Protein AF-A0A961TMX9-F1 (afdb_monomer)

Mean predicted aligned error: 6.97 Å

pLDDT: mean 89.41, std 10.99, range [49.88, 98.19]

Solvent-accessible surface area (backbone atoms only — not comparable to full-atom values): 9629 Å² total; per-residue (Å²): 132,62,56,73,52,56,20,34,44,55,34,50,53,52,32,54,50,22,52,53,50,19,54,53,25,50,76,71,69,34,58,70,60,17,49,52,29,48,53,51,27,54,53,30,53,33,28,29,57,12,23,54,51,42,20,55,50,47,34,54,40,50,78,70,67,49,59,44,54,64,54,38,66,76,34,58,64,34,40,45,40,38,37,5,45,49,35,25,21,59,73,74,31,72,66,41,29,48,42,30,51,46,48,38,48,76,73,68,53,50,95,84,47,61,69,38,76,50,57,95,44,98,73,19,44,90,78,35,70,68,44,55,47,35,40,56,65,19,65,83,62,50,62,65,54,51,53,52,49,52,54,51,50,54,54,51,52,54,53,48,52,53,54,49,56,60,66,69,54,71,74,66,77,64,63,58,61,61,66,76,74,113

Structure (mmCIF, N/CA/C/O backbone):
data_AF-A0A961TMX9-F1
#
_entry.id   AF-A0A961TMX9-F1
#
loop_
_atom_site.group_PDB
_atom_site.id
_atom_site.type_symbol
_atom_site.label_atom_id
_atom_site.label_alt_id
_atom_site.label_comp_id
_atom_site.label_asym_id
_atom_site.label_entity_id
_atom_site.label_seq_id
_atom_site.pdbx_PDB_ins_code
_atom_site.Cartn_x
_atom_site.Cartn_y
_atom_site.Cartn_z
_atom_site.occupancy
_atom_site.B_iso_or_equiv
_atom_site.auth_seq_id
_atom_site.auth_comp_id
_atom_site.auth_asym_id
_atom_site.auth_atom_id
_atom_site.pdbx_PDB_model_num
ATOM 1 N N . MET A 1 1 ? -16.960 -5.912 -12.869 1.00 55.34 1 MET A N 1
ATOM 2 C CA . MET A 1 1 ? -15.553 -6.298 -12.590 1.00 55.34 1 MET A CA 1
ATOM 3 C C . MET A 1 1 ? -15.444 -6.767 -11.149 1.00 55.34 1 MET A C 1
ATOM 5 O O . MET A 1 1 ? -15.961 -6.084 -10.275 1.00 55.34 1 MET A O 1
ATOM 9 N N . GLY A 1 2 ? -14.822 -7.922 -10.894 1.00 79.06 2 GLY A N 1
ATOM 10 C CA . GLY A 1 2 ? -14.705 -8.469 -9.537 1.00 79.06 2 GLY A CA 1
ATOM 11 C C . GLY A 1 2 ? -13.861 -7.577 -8.622 1.00 79.06 2 GLY A C 1
ATOM 12 O O . GLY A 1 2 ? -12.843 -7.039 -9.047 1.00 79.06 2 GLY A O 1
ATOM 13 N N . VAL A 1 3 ? -14.257 -7.425 -7.358 1.00 79.31 3 VAL A N 1
ATOM 14 C CA . VAL A 1 3 ? -13.591 -6.535 -6.385 1.00 79.31 3 VAL A CA 1
ATOM 15 C C . VAL A 1 3 ? -12.114 -6.901 -6.163 1.00 79.31 3 VAL A C 1
ATOM 17 O O . VAL A 1 3 ? -11.272 -6.025 -5.988 1.00 79.31 3 VAL A O 1
ATOM 20 N N . HIS A 1 4 ? -11.765 -8.181 -6.313 1.00 80.19 4 HIS A N 1
ATOM 21 C CA . HIS A 1 4 ? -10.378 -8.657 -6.324 1.00 80.19 4 HIS A CA 1
ATOM 22 C C . HIS A 1 4 ? -9.511 -7.991 -7.399 1.00 80.19 4 HIS A C 1
ATOM 24 O O . HIS A 1 4 ? -8.329 -7.746 -7.169 1.00 80.19 4 HIS A O 1
ATOM 30 N N . PHE A 1 5 ? -10.090 -7.666 -8.557 1.00 86.50 5 PHE A N 1
ATOM 31 C CA . PHE A 1 5 ? -9.377 -6.991 -9.636 1.00 86.50 5 PHE A CA 1
ATOM 32 C C . PHE A 1 5 ? -8.986 -5.566 -9.233 1.00 86.50 5 PHE A C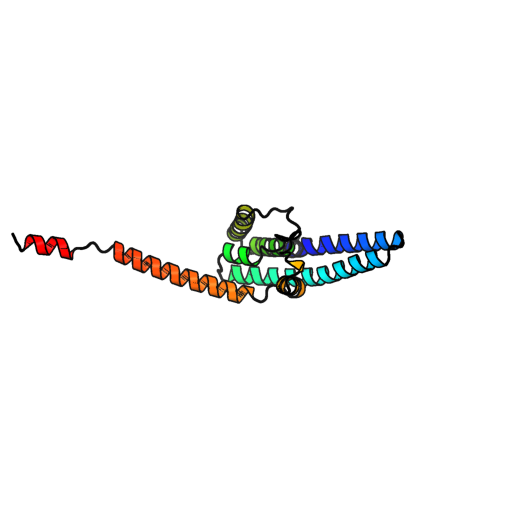 1
ATOM 34 O O . PHE A 1 5 ? -7.865 -5.145 -9.495 1.00 86.50 5 PHE A O 1
ATOM 41 N N . ARG A 1 6 ? -9.852 -4.851 -8.499 1.00 87.69 6 ARG A N 1
ATOM 42 C CA . ARG A 1 6 ? -9.562 -3.492 -8.001 1.00 87.69 6 ARG A CA 1
ATOM 43 C C . ARG A 1 6 ? -8.354 -3.464 -7.057 1.00 87.69 6 ARG A C 1
ATOM 45 O O . ARG A 1 6 ? -7.630 -2.476 -7.047 1.00 87.69 6 ARG A O 1
ATOM 52 N N . ALA A 1 7 ? -8.106 -4.547 -6.317 1.00 86.94 7 ALA A N 1
ATOM 53 C CA . ALA A 1 7 ? -6.967 -4.647 -5.403 1.00 86.94 7 ALA A CA 1
ATOM 54 C C . ALA A 1 7 ? -5.610 -4.751 -6.124 1.00 86.94 7 ALA A C 1
ATOM 56 O O . ALA A 1 7 ? -4.601 -4.277 -5.605 1.00 86.94 7 ALA A O 1
ATOM 57 N N . ILE A 1 8 ? -5.582 -5.373 -7.307 1.00 91.88 8 ILE A N 1
ATOM 58 C CA . ILE A 1 8 ? -4.359 -5.588 -8.098 1.00 91.88 8 ILE A CA 1
ATOM 59 C C . ILE A 1 8 ? -4.241 -4.646 -9.299 1.00 91.88 8 ILE A C 1
ATOM 61 O O . ILE A 1 8 ? -3.193 -4.610 -9.937 1.00 91.88 8 ILE A O 1
ATOM 65 N N . LEU A 1 9 ? -5.288 -3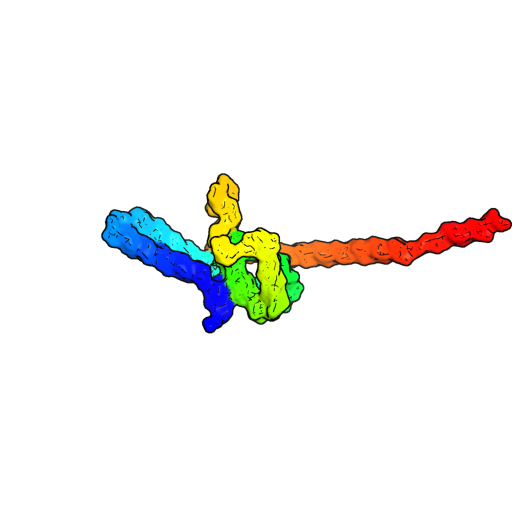.876 -9.603 1.00 92.38 9 LEU A N 1
ATOM 66 C CA . LEU A 1 9 ? -5.314 -2.962 -10.740 1.00 92.38 9 LEU A CA 1
ATOM 67 C C . LEU A 1 9 ? -4.144 -1.963 -10.723 1.00 92.38 9 LEU A C 1
ATOM 69 O O . LEU A 1 9 ? -3.526 -1.795 -11.774 1.00 92.38 9 LEU A O 1
ATOM 73 N N . PRO A 1 10 ? -3.763 -1.355 -9.580 1.00 92.38 10 PRO A N 1
ATOM 74 C CA . PRO A 1 10 ? -2.621 -0.448 -9.550 1.00 92.38 10 PRO A CA 1
ATOM 75 C C . PRO A 1 10 ? -1.300 -1.093 -9.992 1.00 92.38 10 PRO A C 1
ATOM 77 O O . PRO A 1 10 ? -0.756 -0.643 -11.002 1.00 92.38 10 PRO A O 1
ATOM 80 N N . PRO A 1 11 ? -0.790 -2.169 -9.351 1.00 93.62 11 PRO A N 1
ATOM 81 C CA . PRO A 1 11 ? 0.451 -2.781 -9.812 1.00 93.62 11 PRO A CA 1
ATOM 82 C C . PRO A 1 11 ? 0.319 -3.381 -11.219 1.00 93.62 11 PRO A C 1
ATOM 84 O O . PRO A 1 11 ? 1.264 -3.283 -11.992 1.00 93.62 11 PRO A O 1
ATOM 87 N N . ALA A 1 12 ? -0.847 -3.915 -11.607 1.00 94.62 12 ALA A N 1
ATOM 88 C CA . ALA A 1 12 ? -1.070 -4.420 -12.965 1.00 94.62 12 ALA A CA 1
ATOM 89 C C . ALA A 1 12 ? -0.948 -3.319 -14.034 1.00 94.62 12 ALA A C 1
ATOM 91 O O . ALA A 1 12 ? -0.311 -3.530 -15.065 1.00 94.62 12 ALA A O 1
ATOM 92 N N . SER A 1 13 ? -1.505 -2.131 -13.777 1.00 94.75 13 SER A N 1
ATOM 93 C CA . SER A 1 13 ? -1.385 -0.984 -14.687 1.00 94.75 13 SER A CA 1
ATOM 94 C C . SER A 1 13 ? 0.067 -0.520 -14.841 1.00 94.75 13 SER A C 1
ATOM 96 O O . SER A 1 13 ? 0.516 -0.258 -15.955 1.00 94.75 13 SER A O 1
ATOM 98 N N . LEU A 1 14 ? 0.834 -0.515 -13.745 1.00 94.75 14 LEU A N 1
ATOM 99 C CA . LEU A 1 14 ? 2.257 -0.179 -13.765 1.00 94.75 14 LEU A CA 1
ATOM 100 C C . LEU A 1 14 ? 3.102 -1.243 -14.485 1.00 94.75 14 LEU A C 1
ATOM 102 O O . LEU A 1 14 ? 4.054 -0.880 -15.169 1.00 94.75 14 LEU A O 1
ATOM 106 N N . ILE A 1 15 ? 2.751 -2.533 -14.388 1.00 96.69 15 ILE A N 1
ATOM 107 C CA . ILE A 1 15 ? 3.392 -3.602 -15.178 1.00 96.69 15 ILE A CA 1
ATOM 108 C C . ILE A 1 15 ? 3.138 -3.379 -16.669 1.00 96.69 15 ILE A C 1
ATOM 110 O O . ILE A 1 15 ? 4.078 -3.438 -17.456 1.00 96.69 15 ILE A O 1
ATOM 114 N N . GLY A 1 16 ? 1.891 -3.088 -17.057 1.00 97.19 16 GLY A N 1
ATOM 115 C CA . GLY A 1 16 ? 1.551 -2.783 -18.449 1.00 97.19 16 GLY A CA 1
ATOM 116 C C . GLY A 1 16 ? 2.368 -1.609 -18.991 1.00 97.19 16 GLY A C 1
ATOM 117 O O . GLY A 1 16 ? 2.951 -1.708 -20.067 1.00 97.19 16 GLY A O 1
ATOM 118 N N . LEU A 1 17 ? 2.492 -0.535 -18.204 1.00 96.81 17 LEU A N 1
ATOM 119 C CA . LEU A 1 17 ? 3.341 0.604 -18.551 1.00 96.81 17 LEU A CA 1
ATOM 120 C C . LEU A 1 17 ? 4.822 0.212 -18.662 1.00 96.81 17 LEU A C 1
ATOM 122 O O . LEU A 1 17 ? 5.478 0.608 -19.619 1.00 96.81 17 LEU A O 1
ATOM 126 N N . ALA A 1 18 ? 5.345 -0.584 -17.726 1.00 97.31 18 ALA A N 1
ATOM 127 C CA . ALA A 1 18 ? 6.730 -1.046 -17.764 1.00 97.31 18 ALA A CA 1
ATOM 128 C C . ALA A 1 18 ? 7.025 -1.863 -19.031 1.00 97.31 18 ALA A C 1
ATOM 130 O O . ALA A 1 18 ? 8.042 -1.628 -19.672 1.00 97.31 18 ALA A O 1
ATOM 131 N N . VAL A 1 19 ? 6.118 -2.757 -19.441 1.00 98.06 19 VAL A N 1
ATOM 132 C CA . VAL A 1 19 ? 6.252 -3.531 -20.688 1.00 98.06 19 VAL A CA 1
ATOM 133 C C . VAL A 1 19 ? 6.284 -2.609 -21.906 1.00 98.06 19 VAL A C 1
ATOM 135 O O . VAL A 1 19 ? 7.180 -2.742 -22.737 1.00 98.06 19 VAL A O 1
ATOM 138 N N . LEU A 1 20 ? 5.362 -1.643 -21.991 1.00 98.19 20 LEU A N 1
ATOM 139 C CA . LEU A 1 20 ? 5.335 -0.670 -23.089 1.00 98.19 20 LEU A CA 1
ATOM 140 C C . LEU A 1 20 ? 6.641 0.133 -23.169 1.00 98.19 20 LEU A C 1
ATOM 142 O O . LEU A 1 20 ? 7.201 0.298 -24.253 1.00 98.19 20 LEU A O 1
ATOM 146 N N . LEU A 1 21 ? 7.150 0.596 -22.025 1.00 98.06 21 LEU A N 1
ATOM 147 C CA . LEU A 1 21 ? 8.395 1.360 -21.950 1.00 98.06 21 LEU A CA 1
ATOM 148 C C . LEU A 1 21 ? 9.627 0.505 -22.272 1.00 98.06 21 LEU A C 1
ATOM 150 O O . LEU A 1 21 ? 10.537 0.993 -22.946 1.00 98.06 21 LEU A O 1
ATOM 154 N N . THR A 1 22 ? 9.653 -0.765 -21.860 1.00 97.75 22 THR A N 1
ATOM 155 C CA . THR A 1 22 ? 10.689 -1.725 -22.269 1.00 97.75 22 THR A CA 1
ATOM 156 C C . THR A 1 22 ? 10.695 -1.890 -23.787 1.00 97.75 22 THR A C 1
ATOM 158 O O . THR A 1 22 ? 11.746 -1.731 -24.404 1.00 97.75 22 THR A O 1
ATOM 161 N N . SER A 1 23 ? 9.540 -2.158 -24.406 1.00 97.62 23 SER A N 1
ATOM 162 C CA . SER A 1 23 ? 9.435 -2.329 -25.862 1.00 97.62 23 SER A CA 1
ATOM 163 C C . SER A 1 23 ? 9.878 -1.078 -26.621 1.00 97.62 23 SER A C 1
ATOM 165 O O . SER A 1 23 ? 10.650 -1.184 -27.572 1.00 97.62 23 SER A O 1
ATOM 167 N N . LEU A 1 24 ? 9.448 0.104 -26.172 1.00 98.19 24 LEU A N 1
ATOM 168 C CA . LEU A 1 24 ? 9.846 1.377 -26.774 1.00 98.19 24 LEU A CA 1
ATOM 169 C C . LEU A 1 24 ? 11.357 1.628 -26.646 1.00 98.19 24 LEU A C 1
ATOM 171 O O . LEU A 1 24 ? 11.993 2.054 -27.605 1.00 98.19 24 LEU A O 1
ATOM 175 N N . SER A 1 25 ? 11.943 1.328 -25.485 1.00 97.62 25 SER A N 1
ATOM 176 C CA . SER A 1 25 ? 13.385 1.495 -25.254 1.00 97.62 25 SER A CA 1
ATOM 177 C C . SER A 1 25 ? 14.213 0.559 -26.134 1.00 97.62 25 SER A C 1
ATOM 179 O O . SER A 1 25 ? 15.213 0.990 -26.700 1.00 97.62 25 SER A O 1
ATOM 181 N N . LEU A 1 26 ? 13.781 -0.696 -26.308 1.00 97.56 26 LEU A N 1
ATOM 182 C CA . LEU A 1 26 ? 14.438 -1.642 -27.217 1.00 97.56 26 LEU A CA 1
ATOM 183 C C . LEU A 1 26 ? 14.352 -1.184 -28.675 1.00 97.56 26 LEU A C 1
ATOM 185 O O . LEU A 1 26 ? 15.341 -1.269 -29.395 1.00 97.56 26 LEU A O 1
ATOM 189 N N . TRP A 1 27 ? 13.200 -0.656 -29.099 1.00 97.81 27 TRP A N 1
ATOM 190 C CA . TRP A 1 27 ? 13.030 -0.111 -30.449 1.00 97.81 27 TRP A CA 1
ATOM 191 C C . TRP A 1 27 ? 13.973 1.071 -30.730 1.00 97.81 27 TRP A C 1
ATOM 193 O O . TRP A 1 27 ? 14.475 1.201 -31.842 1.00 97.81 27 TRP A O 1
ATOM 203 N N . MET A 1 28 ? 14.267 1.890 -29.715 1.00 97.69 28 MET A N 1
ATOM 204 C CA . MET A 1 28 ? 15.220 3.004 -29.811 1.00 97.69 28 MET A CA 1
ATOM 205 C C . MET A 1 28 ? 16.692 2.599 -29.606 1.00 97.69 28 MET A C 1
ATOM 207 O O . MET A 1 28 ? 17.562 3.467 -29.642 1.00 97.69 28 MET A O 1
ATOM 211 N N . GLY A 1 29 ? 16.992 1.314 -29.375 1.00 97.44 29 GLY A N 1
ATOM 212 C CA . GLY A 1 29 ? 18.356 0.841 -29.106 1.00 97.44 29 GLY A CA 1
ATOM 213 C C . GLY A 1 29 ? 18.898 1.256 -27.732 1.00 97.44 29 GLY A C 1
ATOM 214 O O . GLY A 1 29 ? 20.091 1.479 -27.581 1.00 97.44 29 GLY A O 1
ATOM 215 N N . TRP A 1 30 ? 18.030 1.432 -26.730 1.00 98.19 30 TRP A N 1
ATOM 216 C CA . TRP A 1 30 ? 18.413 1.781 -25.357 1.00 98.19 30 TRP A CA 1
ATOM 217 C C . TRP A 1 30 ? 18.320 0.557 -24.441 1.00 98.19 30 TRP A C 1
ATOM 219 O O . TRP A 1 30 ? 17.423 0.456 -23.595 1.00 98.19 30 TRP A O 1
ATOM 229 N N . GLU A 1 31 ? 19.240 -0.395 -24.582 1.00 97.19 31 GLU A N 1
ATOM 230 C CA . GLU A 1 31 ? 19.150 -1.696 -23.904 1.00 97.19 31 GLU A CA 1
ATOM 231 C C . GLU A 1 31 ? 19.263 -1.568 -22.382 1.00 97.19 31 GLU A C 1
ATOM 233 O O . GLU A 1 31 ? 18.542 -2.241 -21.644 1.00 97.19 31 GLU A O 1
ATOM 238 N N . ILE A 1 32 ? 20.115 -0.661 -21.894 1.00 97.38 32 ILE A N 1
ATOM 239 C CA . ILE A 1 32 ? 20.268 -0.409 -20.452 1.00 97.38 32 ILE A CA 1
ATOM 240 C C . ILE A 1 32 ? 18.945 0.091 -19.857 1.00 97.38 32 ILE A C 1
ATOM 242 O O . ILE A 1 32 ? 18.499 -0.398 -18.817 1.00 97.38 32 ILE A O 1
ATOM 246 N N . ILE A 1 33 ? 18.284 1.033 -20.534 1.00 97.19 33 ILE A N 1
ATOM 247 C CA . ILE A 1 33 ? 17.004 1.600 -20.090 1.00 97.19 33 ILE A CA 1
ATOM 248 C C . ILE A 1 33 ? 15.907 0.527 -20.139 1.00 97.19 33 ILE A C 1
ATOM 250 O O . ILE A 1 33 ? 15.142 0.381 -19.182 1.00 97.19 33 ILE A O 1
ATOM 254 N N . ALA A 1 34 ? 15.877 -0.289 -21.196 1.00 97.25 34 ALA A N 1
ATOM 255 C CA . ALA A 1 34 ? 14.976 -1.435 -21.295 1.00 97.25 34 ALA A CA 1
ATOM 256 C C . ALA A 1 34 ? 15.178 -2.440 -20.144 1.00 97.25 34 ALA A C 1
ATOM 258 O O . ALA A 1 34 ? 14.204 -2.949 -19.577 1.00 97.25 34 ALA A O 1
ATOM 259 N N . GLY A 1 35 ? 16.430 -2.694 -19.754 1.00 97.50 35 GLY A N 1
ATOM 260 C CA . GLY A 1 35 ? 16.775 -3.537 -18.611 1.00 97.50 35 GLY A CA 1
ATOM 261 C C . GLY A 1 35 ? 16.212 -3.002 -17.291 1.00 97.50 35 GLY A C 1
ATOM 262 O O . GLY A 1 35 ? 15.636 -3.766 -16.513 1.00 97.50 35 GLY A O 1
ATOM 263 N N . LEU A 1 36 ? 16.291 -1.686 -17.061 1.00 97.25 36 LEU A N 1
ATOM 264 C CA . LEU A 1 36 ? 15.731 -1.043 -15.866 1.00 97.25 36 LEU A CA 1
ATOM 265 C C . LEU A 1 36 ? 14.201 -1.151 -15.806 1.00 97.25 36 LEU A C 1
ATOM 267 O O . LEU A 1 36 ? 13.660 -1.501 -14.754 1.00 97.25 36 LEU A O 1
ATOM 271 N N . PHE A 1 37 ? 13.498 -0.905 -16.916 1.00 97.44 37 PHE A N 1
ATOM 272 C CA . PHE A 1 37 ? 12.039 -1.070 -16.963 1.00 97.44 37 PHE A CA 1
ATOM 273 C C . PHE A 1 37 ? 11.617 -2.524 -16.757 1.00 97.44 37 PHE A C 1
ATOM 275 O O . PHE A 1 37 ? 10.671 -2.789 -16.014 1.00 97.44 37 PHE A O 1
ATOM 282 N N . THR A 1 38 ? 12.364 -3.471 -17.323 1.00 97.62 38 THR A N 1
ATOM 283 C CA . THR A 1 38 ? 12.133 -4.908 -17.122 1.00 97.62 38 THR A CA 1
ATOM 284 C C . THR A 1 38 ? 12.289 -5.295 -15.652 1.00 97.62 38 THR A C 1
ATOM 286 O O . THR A 1 38 ? 11.401 -5.934 -15.084 1.00 97.62 38 THR A O 1
ATOM 289 N N . LEU A 1 39 ? 13.365 -4.852 -14.995 1.00 97.06 39 LEU A N 1
ATOM 290 C CA . LEU A 1 39 ? 13.575 -5.083 -13.565 1.00 97.06 39 LEU A CA 1
ATOM 291 C C . LEU A 1 39 ? 12.460 -4.453 -12.713 1.00 97.06 39 LEU A C 1
ATOM 293 O O . LEU A 1 39 ? 11.939 -5.097 -11.799 1.00 97.06 39 LEU A O 1
ATOM 297 N N . GLY A 1 40 ? 12.052 -3.223 -13.036 1.00 95.69 40 GLY A N 1
ATOM 298 C CA . GLY A 1 40 ? 10.917 -2.555 -12.397 1.00 95.69 40 GLY A CA 1
ATOM 299 C C . GLY A 1 40 ? 9.612 -3.345 -12.544 1.00 95.69 40 GLY A C 1
ATOM 300 O O . GLY A 1 40 ? 8.896 -3.545 -11.562 1.00 95.69 40 GLY A O 1
ATOM 301 N N . GLY A 1 41 ? 9.338 -3.871 -13.740 1.00 96.75 41 GLY A N 1
ATOM 302 C CA . GLY A 1 41 ? 8.199 -4.749 -14.010 1.00 96.75 41 GLY A CA 1
ATOM 303 C C . GLY A 1 41 ? 8.205 -6.008 -13.140 1.00 96.75 41 GLY A C 1
ATOM 304 O O . GLY A 1 41 ? 7.183 -6.346 -12.543 1.00 96.75 41 GLY A O 1
ATOM 305 N N . LEU A 1 42 ? 9.360 -6.663 -12.982 1.00 96.81 42 LEU A N 1
ATOM 306 C CA . LEU A 1 42 ? 9.496 -7.834 -12.105 1.00 96.81 42 LEU A CA 1
ATOM 307 C C . LEU A 1 42 ? 9.205 -7.494 -10.638 1.00 96.81 42 LEU A C 1
ATOM 309 O O . LEU A 1 42 ? 8.473 -8.227 -9.971 1.00 96.81 42 LEU A O 1
ATOM 313 N N . ILE A 1 43 ? 9.711 -6.362 -10.137 1.00 95.88 43 ILE A N 1
ATOM 314 C CA . ILE A 1 43 ? 9.401 -5.877 -8.781 1.00 95.88 43 ILE A CA 1
ATOM 315 C C . ILE A 1 43 ? 7.888 -5.681 -8.612 1.00 95.88 43 ILE A C 1
ATOM 317 O O . ILE A 1 43 ? 7.325 -6.075 -7.588 1.00 95.88 43 ILE A O 1
ATOM 321 N N . LEU A 1 44 ? 7.210 -5.127 -9.620 1.00 95.38 44 LEU A N 1
ATOM 322 C CA . LEU A 1 44 ? 5.763 -4.914 -9.590 1.00 95.38 44 LEU A CA 1
ATOM 323 C C . LEU A 1 44 ? 4.959 -6.222 -9.627 1.00 95.38 44 LEU A C 1
ATOM 325 O O . LEU A 1 44 ? 3.878 -6.274 -9.043 1.00 95.38 44 LEU A O 1
ATOM 329 N N . VAL A 1 45 ? 5.473 -7.299 -10.230 1.00 96.19 45 VAL A N 1
ATOM 330 C CA . VAL A 1 45 ? 4.851 -8.637 -10.141 1.00 96.19 45 VAL A CA 1
ATOM 331 C C . VAL A 1 45 ? 4.858 -9.141 -8.695 1.00 96.19 45 VAL A C 1
ATOM 333 O O . VAL A 1 45 ? 3.839 -9.645 -8.203 1.00 96.19 45 VAL A O 1
ATOM 336 N N . PHE A 1 46 ? 5.972 -8.965 -7.979 1.00 95.25 46 PHE A N 1
ATOM 337 C CA . PHE A 1 46 ? 6.034 -9.280 -6.550 1.00 95.25 46 PHE A CA 1
ATOM 338 C C . PHE A 1 46 ? 5.114 -8.367 -5.728 1.00 95.25 46 PHE A C 1
ATOM 340 O O . PHE A 1 46 ? 4.385 -8.876 -4.869 1.00 95.25 46 PHE A O 1
ATOM 347 N N . ASP A 1 47 ? 5.061 -7.065 -6.035 1.00 94.62 47 ASP A N 1
ATOM 348 C CA . ASP A 1 47 ? 4.123 -6.134 -5.390 1.00 94.62 47 ASP A CA 1
ATOM 349 C C . ASP A 1 47 ? 2.665 -6.546 -5.622 1.00 94.62 47 ASP A C 1
ATOM 351 O O . ASP A 1 47 ? 1.884 -6.604 -4.678 1.00 94.62 47 ASP A O 1
ATOM 355 N N . MET A 1 48 ? 2.295 -6.960 -6.835 1.00 95.19 48 MET A N 1
ATOM 356 C CA . MET A 1 48 ? 0.953 -7.458 -7.143 1.00 95.19 48 MET A CA 1
ATOM 357 C C . MET A 1 48 ? 0.577 -8.674 -6.285 1.00 95.19 48 MET A C 1
ATOM 359 O O . MET A 1 48 ? -0.515 -8.727 -5.707 1.00 95.19 48 MET A O 1
ATOM 363 N N . ARG A 1 49 ? 1.489 -9.645 -6.153 1.00 95.44 49 ARG A N 1
ATOM 364 C CA . ARG A 1 49 ? 1.292 -10.819 -5.285 1.00 95.44 49 ARG A CA 1
ATOM 365 C C . ARG A 1 49 ? 1.151 -10.407 -3.817 1.00 95.44 49 ARG A C 1
ATOM 367 O O . ARG A 1 49 ? 0.288 -10.936 -3.112 1.00 95.44 49 ARG A O 1
ATOM 374 N N . SER A 1 50 ? 1.975 -9.467 -3.369 1.00 94.06 50 SER A N 1
ATOM 375 C CA . SER A 1 50 ? 1.931 -8.885 -2.027 1.00 94.06 50 SER A CA 1
ATOM 376 C C . SER A 1 50 ? 0.590 -8.191 -1.750 1.00 94.06 50 SER A C 1
ATOM 378 O O . SER A 1 50 ? -0.060 -8.487 -0.747 1.00 94.06 50 SER A O 1
ATOM 380 N N . ARG A 1 51 ? 0.089 -7.372 -2.681 1.00 94.88 51 ARG A N 1
ATOM 381 C CA . ARG A 1 51 ? -1.207 -6.682 -2.569 1.00 94.88 51 ARG A CA 1
ATOM 382 C C . ARG A 1 51 ? -2.397 -7.621 -2.526 1.00 94.88 51 ARG A C 1
ATOM 384 O O . ARG A 1 51 ? -3.334 -7.378 -1.770 1.00 94.88 51 ARG A O 1
ATOM 391 N N . ARG A 1 52 ? -2.346 -8.732 -3.262 1.00 94.88 52 ARG A N 1
ATOM 392 C CA . ARG A 1 52 ? -3.364 -9.784 -3.147 1.00 94.88 52 ARG A CA 1
ATOM 393 C C . ARG A 1 52 ? -3.399 -10.378 -1.737 1.00 94.88 52 ARG A C 1
ATOM 395 O O . ARG A 1 52 ? -4.477 -10.590 -1.192 1.00 94.88 52 ARG A O 1
ATOM 402 N N . ARG A 1 53 ? -2.236 -10.623 -1.127 1.00 94.31 53 ARG A N 1
ATOM 403 C CA . ARG A 1 53 ? -2.150 -11.088 0.266 1.00 94.31 53 ARG A CA 1
ATOM 404 C C . ARG A 1 53 ? -2.661 -10.028 1.242 1.00 94.31 53 ARG A C 1
ATOM 406 O O . ARG A 1 53 ? -3.445 -10.358 2.125 1.00 94.31 53 ARG A O 1
ATOM 413 N N . ASP A 1 54 ? -2.254 -8.775 1.060 1.00 95.00 54 ASP A N 1
ATOM 414 C CA . ASP A 1 54 ? -2.704 -7.656 1.890 1.00 95.00 54 ASP A CA 1
ATOM 415 C C . ASP A 1 54 ? -4.231 -7.501 1.842 1.00 95.00 54 ASP A C 1
ATOM 417 O O . ASP A 1 54 ? -4.848 -7.348 2.889 1.00 95.00 54 ASP A O 1
ATOM 421 N N . PHE A 1 55 ? -4.853 -7.643 0.669 1.00 96.06 55 PHE A N 1
ATOM 422 C CA . PHE A 1 55 ? -6.310 -7.655 0.514 1.00 96.06 55 PHE A CA 1
ATOM 423 C C . PHE A 1 55 ? -6.985 -8.731 1.385 1.00 96.06 55 PHE A C 1
ATOM 425 O O . PHE A 1 55 ? -7.930 -8.435 2.114 1.00 96.06 55 PHE A O 1
ATOM 432 N N . HIS A 1 56 ? -6.489 -9.974 1.350 1.00 95.19 56 HIS A N 1
ATOM 433 C CA . HIS A 1 56 ? -7.052 -11.059 2.163 1.00 95.19 56 HIS A CA 1
ATOM 434 C C . HIS A 1 56 ? -6.841 -10.821 3.662 1.00 95.19 56 HIS A C 1
ATOM 436 O O . HIS A 1 56 ? -7.747 -11.073 4.453 1.00 95.19 56 HIS A O 1
ATOM 442 N N . ASN A 1 57 ? -5.678 -10.290 4.044 1.00 95.25 57 ASN A N 1
ATOM 443 C CA . ASN A 1 57 ? -5.381 -9.944 5.431 1.00 95.25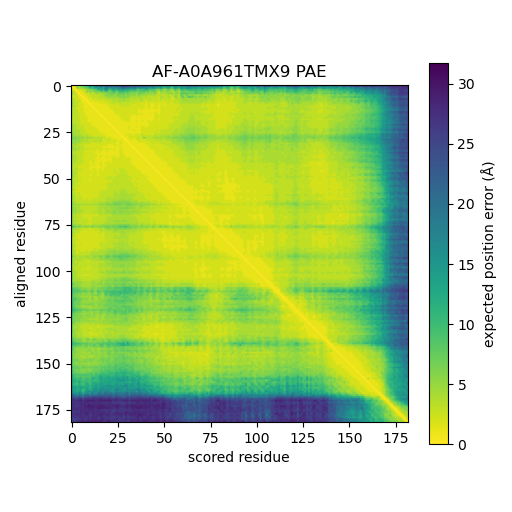 57 ASN A CA 1
ATOM 444 C C . ASN A 1 57 ? -6.306 -8.833 5.944 1.00 95.25 57 ASN A C 1
ATOM 446 O O . ASN A 1 57 ? -6.895 -8.989 7.006 1.00 95.25 57 ASN A O 1
ATOM 450 N N . VAL A 1 58 ? -6.465 -7.742 5.184 1.00 96.31 58 VAL A N 1
ATOM 451 C CA . VAL A 1 58 ? -7.357 -6.622 5.534 1.00 96.31 58 VAL A CA 1
ATOM 452 C C . VAL A 1 58 ? -8.778 -7.115 5.734 1.00 96.31 58 VAL A C 1
ATOM 454 O O . VAL A 1 58 ? -9.377 -6.803 6.759 1.00 96.31 58 VAL A O 1
ATOM 457 N N . ARG A 1 59 ? -9.292 -7.925 4.804 1.00 95.50 59 ARG A N 1
ATOM 458 C CA . ARG A 1 59 ? -10.616 -8.531 4.947 1.00 95.50 59 ARG A CA 1
ATOM 459 C C . ARG A 1 59 ? -10.720 -9.335 6.243 1.00 95.50 59 ARG A C 1
ATOM 461 O O . ARG A 1 59 ? -11.619 -9.083 7.029 1.00 95.50 59 ARG A O 1
ATOM 468 N N . GLY A 1 60 ? -9.756 -10.217 6.511 1.00 95.56 60 GLY A N 1
ATOM 469 C CA . GLY A 1 60 ? -9.731 -10.995 7.751 1.00 95.56 60 GLY A CA 1
ATOM 470 C C . GLY A 1 60 ? -9.702 -10.129 9.016 1.00 95.56 60 GLY A C 1
ATOM 471 O O . GLY A 1 60 ? -10.343 -10.473 10.006 1.00 95.56 60 GLY A O 1
ATOM 472 N N . TYR A 1 61 ? -9.000 -8.992 8.997 1.00 95.81 61 TYR A N 1
ATOM 473 C CA . TYR A 1 61 ? -8.977 -8.066 10.131 1.00 95.81 61 TYR A CA 1
ATOM 474 C C . TYR A 1 61 ? -10.320 -7.362 10.338 1.00 95.81 61 TYR A C 1
ATOM 476 O O . TYR A 1 61 ? -10.770 -7.252 11.477 1.00 95.81 61 TYR A O 1
ATOM 484 N N . LEU A 1 62 ? -10.961 -6.909 9.259 1.00 96.00 62 LEU A N 1
ATOM 485 C CA . LEU A 1 62 ? -12.284 -6.283 9.326 1.00 96.00 62 LEU A CA 1
ATOM 486 C C . LEU A 1 62 ? -13.341 -7.289 9.800 1.00 96.00 62 LEU A C 1
ATOM 488 O O . LEU A 1 62 ? -14.093 -6.981 10.720 1.00 96.00 62 LEU A O 1
ATOM 492 N N . ASP A 1 63 ? -13.313 -8.515 9.272 1.00 94.69 63 ASP A N 1
ATOM 493 C CA . ASP A 1 63 ? -14.210 -9.607 9.676 1.00 94.69 63 ASP A CA 1
ATOM 494 C C . ASP A 1 63 ? -14.005 -10.001 11.157 1.00 94.69 63 ASP A C 1
ATOM 496 O O . ASP A 1 63 ? -14.937 -10.431 11.829 1.00 94.69 63 ASP A O 1
ATOM 500 N N . SER A 1 64 ? -12.794 -9.807 11.696 1.00 93.62 64 SER A N 1
ATOM 501 C CA . SER A 1 64 ? -12.473 -10.030 13.118 1.00 93.62 64 SER A CA 1
ATOM 502 C C . SER A 1 64 ? -12.846 -8.849 14.030 1.00 93.62 64 SER A C 1
ATOM 504 O O . SER A 1 64 ? -12.564 -8.890 15.228 1.00 93.62 64 SER A O 1
ATOM 506 N N . GLY A 1 65 ? -13.440 -7.782 13.487 1.00 92.62 65 GLY A N 1
ATOM 507 C CA . GLY A 1 65 ? -13.882 -6.611 14.245 1.00 92.62 65 GLY A CA 1
ATOM 508 C C . GLY A 1 65 ? -12.784 -5.591 14.566 1.00 92.62 65 GLY A C 1
ATOM 509 O O . GLY A 1 65 ? -12.966 -4.764 15.462 1.00 92.62 65 GLY A O 1
ATOM 510 N N . HIS A 1 66 ? -11.636 -5.620 13.877 1.00 94.31 66 HIS A N 1
ATOM 511 C CA . HIS A 1 66 ? -10.643 -4.553 14.030 1.00 94.31 66 HIS A CA 1
ATOM 512 C C . HIS A 1 66 ? -11.164 -3.226 13.466 1.00 94.31 66 HIS A C 1
ATOM 514 O O . HIS A 1 66 ? -11.813 -3.180 12.423 1.00 94.31 66 HIS A O 1
ATOM 520 N N . GLU A 1 67 ? -10.812 -2.126 14.135 1.00 94.50 67 GLU A N 1
ATOM 521 C CA . GLU A 1 67 ? -11.268 -0.790 13.755 1.00 94.50 67 GLU A CA 1
ATOM 522 C C . GLU A 1 67 ? -10.759 -0.394 12.348 1.00 94.50 67 GLU A C 1
ATOM 524 O O . GLU A 1 67 ? -9.538 -0.373 12.125 1.00 94.50 67 GLU A O 1
ATOM 529 N N . PRO A 1 68 ? -11.645 -0.010 11.406 1.00 95.56 68 PRO A N 1
ATOM 530 C CA . PRO A 1 68 ? -11.254 0.283 10.028 1.00 95.56 68 PRO A CA 1
ATOM 531 C C . PRO A 1 68 ? -10.173 1.365 9.887 1.00 95.56 68 PRO A C 1
ATOM 533 O O . PRO A 1 68 ? -9.285 1.229 9.044 1.00 95.56 68 PRO A O 1
ATOM 536 N N . ALA A 1 69 ? -10.167 2.409 10.727 1.00 93.69 69 ALA A N 1
ATOM 537 C CA . ALA A 1 69 ? -9.150 3.463 10.646 1.00 93.69 69 ALA A CA 1
ATOM 538 C C . ALA A 1 69 ? -7.749 2.973 11.064 1.00 93.69 69 ALA A C 1
ATOM 540 O O . ALA A 1 69 ? -6.739 3.378 10.481 1.00 93.69 69 ALA A O 1
ATOM 541 N N . GLN A 1 70 ? -7.659 2.053 12.032 1.00 94.50 70 GLN A N 1
ATOM 542 C CA . GLN A 1 70 ? -6.384 1.432 12.421 1.00 94.50 70 GLN A CA 1
ATOM 543 C C . GLN A 1 70 ? -5.842 0.544 11.307 1.00 94.50 70 GLN A C 1
ATOM 545 O O . GLN A 1 70 ? -4.639 0.560 11.030 1.00 94.50 70 GLN A O 1
ATOM 550 N N . VAL A 1 71 ? -6.733 -0.189 10.638 1.00 96.12 71 VAL A N 1
ATOM 551 C CA . VAL A 1 71 ? -6.383 -0.970 9.452 1.00 96.12 71 VAL A CA 1
ATOM 552 C C . VAL A 1 71 ? -5.898 -0.033 8.342 1.00 96.12 71 VAL A C 1
ATOM 554 O O . VAL A 1 71 ? -4.787 -0.214 7.839 1.00 96.12 71 VAL A O 1
ATOM 557 N N . ALA A 1 72 ? -6.639 1.036 8.034 1.00 95.81 72 ALA A N 1
ATOM 558 C CA . ALA A 1 72 ? -6.265 2.022 7.017 1.00 95.81 72 ALA A CA 1
ATOM 559 C C . ALA A 1 72 ? -4.861 2.599 7.247 1.00 95.81 72 ALA A C 1
ATOM 561 O O . ALA A 1 72 ? -4.041 2.617 6.322 1.00 95.81 72 ALA A O 1
ATOM 562 N N . LYS A 1 73 ? -4.553 2.989 8.490 1.00 94.50 73 LYS A N 1
ATOM 563 C CA . LYS A 1 73 ? -3.253 3.533 8.912 1.00 94.50 73 LYS A CA 1
ATOM 564 C C . LYS A 1 73 ? -2.076 2.611 8.598 1.00 94.50 73 LYS A C 1
ATOM 566 O O . LYS A 1 73 ? -0.993 3.081 8.249 1.00 94.50 73 LYS A O 1
ATOM 571 N N . ILE A 1 74 ? -2.252 1.299 8.729 1.00 93.69 74 ILE A N 1
ATOM 572 C CA . ILE A 1 74 ? -1.189 0.320 8.459 1.00 93.69 74 ILE A CA 1
ATOM 573 C C . ILE A 1 74 ? -0.899 0.211 6.956 1.00 93.69 74 ILE A C 1
ATOM 575 O O . ILE A 1 74 ? 0.254 0.003 6.567 1.00 93.69 74 ILE A O 1
ATOM 579 N N . TYR A 1 75 ? -1.922 0.390 6.120 1.00 94.00 75 TYR A N 1
ATOM 580 C CA . TYR A 1 75 ? -1.859 0.237 4.664 1.00 94.00 75 TYR A CA 1
ATOM 581 C C . TYR A 1 75 ? -1.784 1.570 3.899 1.00 94.00 75 TYR A C 1
ATOM 583 O O . TYR A 1 75 ? -1.938 1.593 2.681 1.00 94.00 75 TYR A O 1
ATOM 591 N N . GLN A 1 76 ? -1.503 2.684 4.581 1.00 91.50 76 GLN A N 1
ATOM 592 C CA . GLN A 1 76 ? -1.525 4.021 3.974 1.00 91.50 76 GLN A CA 1
ATOM 593 C C . GLN A 1 76 ? -0.314 4.355 3.086 1.00 91.50 76 GLN A C 1
ATOM 595 O O . GLN A 1 76 ? -0.382 5.300 2.313 1.00 91.50 76 GLN A O 1
ATOM 600 N N . TYR A 1 77 ? 0.792 3.609 3.185 1.00 84.50 77 TYR A N 1
ATOM 601 C CA . TYR A 1 77 ? 2.108 4.048 2.692 1.00 84.50 77 TYR A CA 1
ATOM 602 C C . TYR A 1 77 ? 2.280 4.105 1.168 1.00 84.50 77 TYR A C 1
ATOM 604 O O . TYR A 1 77 ? 3.155 4.820 0.689 1.00 84.50 77 TYR A O 1
ATOM 612 N N . SER A 1 78 ? 1.505 3.340 0.400 1.00 89.62 78 SER A N 1
ATOM 613 C CA . SER A 1 78 ? 1.616 3.312 -1.061 1.00 89.62 78 SER A CA 1
ATOM 614 C C . SER A 1 78 ? 0.241 3.306 -1.710 1.00 89.62 78 SER A C 1
ATOM 616 O O . SER A 1 78 ? -0.731 2.833 -1.115 1.00 89.62 78 SER A O 1
ATOM 618 N N . TRP A 1 79 ? 0.162 3.789 -2.949 1.00 91.69 79 TRP A N 1
ATOM 619 C CA . TRP A 1 79 ? -1.069 3.736 -3.732 1.00 91.69 79 TRP A CA 1
ATOM 620 C C . TRP A 1 79 ? -1.613 2.309 -3.866 1.00 91.69 79 TRP A C 1
ATOM 622 O O . TRP A 1 79 ? -2.781 2.065 -3.562 1.00 91.69 79 TRP A O 1
ATOM 632 N N . CYS A 1 80 ? -0.746 1.354 -4.217 1.00 92.62 80 CYS A N 1
ATOM 633 C CA . CYS A 1 80 ? -1.093 -0.058 -4.333 1.00 92.62 80 CYS A CA 1
ATOM 634 C C . CYS A 1 80 ? -1.680 -0.612 -3.022 1.00 92.62 80 CYS A C 1
ATOM 636 O O . CYS A 1 80 ? -2.669 -1.345 -3.046 1.00 92.62 80 CYS A O 1
ATOM 638 N N . SER A 1 81 ? -1.082 -0.284 -1.867 1.00 93.19 81 SER A N 1
ATOM 639 C CA . SER A 1 81 ? -1.561 -0.754 -0.555 1.00 93.19 81 SER A CA 1
ATOM 640 C C . SER A 1 81 ? -2.926 -0.169 -0.208 1.00 93.19 81 SER A C 1
ATOM 642 O O . SER A 1 81 ? -3.807 -0.905 0.239 1.00 93.19 81 SER A O 1
ATOM 644 N N . ARG A 1 82 ? -3.121 1.132 -0.454 1.00 94.81 82 ARG A N 1
ATOM 645 C CA . ARG A 1 82 ? -4.397 1.817 -0.206 1.00 94.81 82 ARG A CA 1
ATOM 646 C C . ARG A 1 82 ? -5.517 1.225 -1.053 1.00 94.81 82 ARG A C 1
ATOM 648 O O . ARG A 1 82 ? -6.583 0.940 -0.521 1.00 94.81 82 ARG A O 1
ATOM 655 N N . ALA A 1 83 ? -5.261 0.970 -2.335 1.00 94.44 83 ALA A N 1
ATOM 656 C CA . ALA A 1 83 ? -6.245 0.369 -3.230 1.00 94.44 83 ALA A CA 1
ATOM 657 C C . ALA A 1 83 ? -6.639 -1.053 -2.805 1.00 94.44 83 ALA A C 1
ATOM 659 O O . ALA A 1 83 ? -7.823 -1.383 -2.799 1.00 94.44 83 ALA A O 1
ATOM 660 N N . ALA A 1 84 ? -5.671 -1.881 -2.393 1.00 94.94 84 ALA A N 1
ATOM 661 C CA . ALA A 1 84 ? -5.956 -3.209 -1.848 1.00 94.94 84 ALA A CA 1
ATOM 662 C C . ALA A 1 84 ? -6.801 -3.132 -0.565 1.00 94.94 84 ALA A C 1
ATOM 664 O O . ALA A 1 84 ? -7.748 -3.901 -0.408 1.00 94.94 84 ALA A O 1
ATOM 665 N N . CYS A 1 85 ? -6.498 -2.173 0.315 1.00 96.19 85 CYS A N 1
ATOM 666 C CA . CYS A 1 85 ? -7.256 -1.920 1.539 1.00 96.19 85 CYS A CA 1
ATOM 667 C C . CYS A 1 85 ? -8.696 -1.466 1.242 1.00 96.19 85 CYS A C 1
ATOM 669 O O . CYS A 1 85 ? -9.639 -2.047 1.767 1.00 96.19 85 CYS A O 1
ATOM 671 N N . GLN A 1 86 ? -8.884 -0.495 0.341 1.00 95.50 86 GLN A N 1
ATOM 672 C CA . GLN A 1 86 ? -10.210 -0.018 -0.074 1.00 95.50 86 GLN A CA 1
ATOM 673 C C . GLN A 1 86 ? -11.034 -1.114 -0.755 1.00 95.50 86 GLN A C 1
ATOM 675 O O . GLN A 1 86 ? -12.223 -1.243 -0.487 1.00 95.50 86 GLN A O 1
ATOM 680 N N . ALA A 1 87 ? -10.406 -1.931 -1.604 1.00 95.62 87 ALA A N 1
ATOM 681 C CA . ALA A 1 87 ? -11.074 -3.060 -2.242 1.00 95.62 87 ALA A CA 1
ATOM 682 C C . ALA A 1 87 ? -11.507 -4.127 -1.224 1.00 95.62 87 ALA A C 1
ATOM 684 O O . ALA A 1 87 ? -12.555 -4.739 -1.384 1.00 95.62 87 ALA A O 1
ATOM 685 N N . ALA A 1 88 ? -10.716 -4.373 -0.177 1.00 96.19 88 ALA A N 1
ATOM 686 C CA . ALA A 1 88 ? -11.124 -5.278 0.894 1.00 96.19 88 ALA A CA 1
ATOM 687 C C . ALA A 1 88 ? -12.261 -4.676 1.738 1.00 96.19 88 ALA A C 1
ATOM 689 O O . ALA A 1 88 ? -13.204 -5.383 2.084 1.00 96.19 88 ALA A O 1
ATOM 690 N N . ALA A 1 89 ? -12.207 -3.369 2.008 1.00 95.62 89 ALA A N 1
ATOM 691 C CA . ALA A 1 89 ? -13.225 -2.642 2.760 1.00 95.62 89 ALA A CA 1
ATOM 692 C C . ALA A 1 89 ? -14.605 -2.681 2.093 1.00 95.62 89 ALA A C 1
ATOM 694 O O . ALA A 1 89 ? -15.599 -2.911 2.774 1.00 95.62 89 ALA A O 1
ATOM 695 N N . SER A 1 90 ? -14.667 -2.530 0.767 1.00 94.88 90 SER A N 1
ATOM 696 C CA . SER A 1 90 ? -15.938 -2.569 0.032 1.00 94.88 90 SER A CA 1
ATOM 697 C C . SER A 1 90 ? -16.624 -3.938 0.056 1.00 94.88 90 SER A C 1
ATOM 699 O O . SER A 1 90 ? -17.822 -4.023 -0.191 1.00 94.88 90 SER A O 1
ATOM 701 N N . LEU A 1 91 ? -15.896 -5.015 0.381 1.00 94.62 91 LEU A N 1
ATOM 702 C CA . LEU A 1 91 ? -16.497 -6.328 0.643 1.00 94.62 91 LEU A CA 1
ATOM 703 C C . LEU A 1 91 ? -16.940 -6.517 2.095 1.00 94.62 91 LEU A C 1
ATOM 705 O O . LEU A 1 91 ? -17.807 -7.348 2.341 1.00 94.62 91 LEU A O 1
ATOM 709 N N . ALA A 1 92 ? -16.335 -5.794 3.038 1.00 92.81 92 ALA A N 1
ATOM 710 C CA . ALA A 1 92 ? -16.699 -5.856 4.452 1.00 92.81 92 ALA A CA 1
ATOM 711 C C . ALA A 1 92 ? -17.976 -5.050 4.763 1.00 92.81 92 ALA A C 1
ATOM 713 O O . ALA A 1 92 ? -18.631 -5.303 5.768 1.00 92.81 92 ALA A O 1
ATOM 714 N N . GLY A 1 93 ? -18.340 -4.099 3.897 1.00 94.12 93 GLY A N 1
ATOM 715 C CA . GLY A 1 93 ? -19.586 -3.334 3.967 1.00 94.12 93 GLY A CA 1
ATOM 716 C C . GLY A 1 93 ? -19.378 -1.831 3.778 1.00 94.12 93 GLY A C 1
ATOM 717 O O . GLY A 1 93 ? -18.263 -1.315 3.872 1.00 94.12 93 GLY A O 1
ATOM 718 N N . GLU A 1 94 ? -20.473 -1.106 3.543 1.00 94.12 94 GLU A N 1
ATOM 719 C CA . GLU A 1 94 ? -20.433 0.334 3.240 1.00 94.12 94 GLU A CA 1
ATOM 720 C C . GLU A 1 94 ? -19.843 1.183 4.371 1.00 94.12 94 GLU A C 1
ATOM 722 O O . GLU A 1 94 ? -19.247 2.232 4.123 1.00 94.12 94 GLU A O 1
ATOM 727 N N . GLU A 1 95 ? -20.023 0.768 5.625 1.00 94.62 95 GLU A N 1
ATOM 728 C CA . GLU A 1 95 ? -19.462 1.474 6.776 1.00 94.62 95 GLU A CA 1
ATOM 729 C C . GLU A 1 95 ? -17.932 1.374 6.795 1.00 94.62 95 GLU A C 1
ATOM 731 O O . GLU A 1 95 ? -17.248 2.393 6.910 1.00 94.62 95 GLU A O 1
ATOM 736 N N . ALA A 1 96 ? -17.383 0.172 6.593 1.00 95.06 96 ALA A N 1
ATOM 737 C CA . ALA A 1 96 ? -15.941 -0.045 6.525 1.00 95.06 96 ALA A CA 1
ATOM 738 C C . ALA A 1 96 ? -15.317 0.693 5.330 1.00 95.06 96 ALA A C 1
ATOM 740 O O . ALA A 1 96 ? -14.269 1.331 5.471 1.00 95.06 96 ALA A O 1
ATOM 741 N N . GLU A 1 97 ? -15.976 0.660 4.167 1.00 95.31 97 GLU A N 1
ATOM 742 C CA . GLU A 1 97 ? -15.544 1.400 2.978 1.00 95.31 97 GLU A CA 1
ATOM 743 C C . GLU A 1 97 ? -15.510 2.913 3.222 1.00 95.31 97 GLU A C 1
ATOM 745 O O . GLU A 1 97 ? -14.507 3.568 2.897 1.00 95.31 97 GLU A O 1
ATOM 750 N N . ARG A 1 98 ? -16.567 3.470 3.832 1.00 95.88 98 ARG A N 1
ATOM 751 C CA . ARG A 1 98 ? -16.635 4.894 4.188 1.00 95.88 98 ARG A CA 1
ATOM 752 C C . ARG A 1 98 ? -15.576 5.274 5.213 1.00 95.88 98 ARG A C 1
ATOM 754 O O . ARG A 1 98 ? -14.908 6.284 5.015 1.00 95.88 98 ARG A O 1
ATOM 761 N N . ALA A 1 99 ? -15.373 4.470 6.253 1.00 96.25 99 ALA A N 1
ATOM 762 C CA . ALA A 1 99 ? -14.383 4.743 7.291 1.00 96.25 99 ALA A CA 1
ATOM 763 C C . ALA A 1 99 ? -12.947 4.742 6.738 1.00 96.25 99 ALA A C 1
ATOM 765 O O . ALA A 1 99 ? -12.181 5.671 6.995 1.00 96.25 99 ALA A O 1
ATOM 766 N N . ILE A 1 100 ? -12.582 3.747 5.922 1.00 96.19 100 ILE A N 1
ATOM 767 C CA . ILE A 1 100 ? -11.239 3.659 5.322 1.00 96.19 100 ILE A CA 1
ATOM 768 C C . ILE A 1 100 ? -11.014 4.787 4.309 1.00 96.19 100 ILE A C 1
ATOM 770 O O . ILE A 1 100 ? -9.961 5.430 4.311 1.00 96.19 100 ILE A O 1
ATOM 774 N N . SER A 1 101 ? -12.000 5.067 3.457 1.00 94.31 101 SER A N 1
ATOM 775 C CA . SER A 1 101 ? -11.895 6.149 2.471 1.00 94.31 101 SER A CA 1
ATOM 776 C C . SER A 1 101 ? -11.878 7.530 3.130 1.00 94.31 101 SER A C 1
ATOM 778 O O . SER A 1 101 ? -11.122 8.402 2.695 1.00 94.31 101 SER A O 1
ATOM 780 N N . GLY A 1 102 ? -12.661 7.712 4.197 1.00 95.38 102 GLY A N 1
ATOM 781 C CA . GLY A 1 102 ? -12.653 8.899 5.050 1.00 95.38 102 GLY A CA 1
ATOM 782 C C . GLY A 1 102 ? -11.280 9.123 5.670 1.00 95.38 102 GLY A C 1
ATOM 783 O O . GLY A 1 102 ? -10.685 10.175 5.444 1.00 95.38 102 GLY A O 1
ATOM 784 N N . TYR A 1 103 ? -10.710 8.091 6.302 1.00 96.38 103 TYR A N 1
ATOM 785 C CA . TYR A 1 103 ? -9.362 8.144 6.869 1.00 96.38 103 TYR A CA 1
ATOM 786 C C . TYR A 1 103 ? -8.321 8.593 5.836 1.00 96.38 103 TYR A C 1
ATOM 788 O O . TYR A 1 103 ? -7.529 9.500 6.096 1.00 96.38 103 TYR A O 1
ATOM 796 N N . TYR A 1 104 ? -8.318 7.998 4.640 1.00 95.06 104 TYR A N 1
ATOM 797 C CA . TYR A 1 104 ? -7.366 8.388 3.600 1.00 95.06 104 TYR A CA 1
ATOM 798 C C . TYR A 1 104 ? -7.555 9.831 3.142 1.00 95.06 104 TYR A C 1
ATOM 800 O O . TYR A 1 104 ? -6.569 10.558 3.015 1.00 95.06 104 TYR A O 1
ATOM 808 N N . ARG A 1 105 ? -8.801 10.268 2.948 1.00 93.81 105 ARG A N 1
ATOM 809 C CA . ARG A 1 105 ? -9.111 11.642 2.545 1.00 93.81 105 ARG A CA 1
ATOM 810 C C . ARG A 1 105 ? -8.683 12.661 3.602 1.00 93.81 105 ARG A C 1
ATOM 812 O O . ARG A 1 105 ? -8.113 13.687 3.239 1.00 93.81 105 ARG A O 1
ATOM 819 N N . GLU A 1 106 ? -8.940 12.381 4.875 1.00 95.12 106 GLU A N 1
ATOM 820 C CA . GLU A 1 106 ? -8.569 13.238 6.011 1.00 95.12 106 GLU A CA 1
ATOM 821 C C . GLU A 1 106 ? -7.052 13.361 6.174 1.00 95.12 106 GLU A C 1
ATOM 823 O O . GLU A 1 106 ? -6.553 14.433 6.499 1.00 95.12 106 GLU A O 1
ATOM 828 N N . ASN A 1 107 ? -6.304 12.299 5.863 1.00 92.25 107 ASN A N 1
ATOM 829 C CA . ASN A 1 107 ? -4.838 12.312 5.867 1.00 92.25 107 ASN A CA 1
ATOM 830 C C . ASN A 1 107 ? -4.233 12.842 4.547 1.00 92.25 107 ASN A C 1
ATOM 832 O O . ASN A 1 107 ? -3.033 12.723 4.325 1.00 92.25 107 ASN A O 1
ATOM 836 N N . GLY A 1 108 ? -5.045 13.426 3.657 1.00 91.25 108 GLY A N 1
ATOM 837 C CA . GLY A 1 108 ? -4.581 14.071 2.424 1.00 91.25 108 GLY A CA 1
ATOM 838 C C . GLY A 1 108 ? -4.306 13.126 1.250 1.00 91.25 108 GLY A C 1
ATOM 839 O O . GLY A 1 108 ? -3.940 13.583 0.164 1.00 91.25 108 GLY A O 1
ATOM 840 N N . TYR A 1 109 ? -4.538 11.822 1.405 1.00 90.69 109 TYR A N 1
ATOM 841 C CA . TYR A 1 109 ? -4.365 10.865 0.319 1.00 90.69 109 TYR A CA 1
ATOM 842 C C . TYR A 1 109 ? -5.483 11.013 -0.721 1.00 90.69 109 TYR A C 1
ATOM 844 O O . TYR A 1 109 ? -6.674 11.073 -0.413 1.00 90.69 109 TYR A O 1
ATOM 852 N N . ARG A 1 110 ? -5.086 11.061 -1.995 1.00 85.38 110 ARG A N 1
ATOM 853 C CA . ARG A 1 110 ? -5.980 11.222 -3.154 1.00 85.38 110 ARG A CA 1
ATOM 854 C C . ARG A 1 110 ? -5.727 10.108 -4.159 1.00 85.38 110 ARG A C 1
ATOM 856 O O . ARG A 1 110 ? -4.673 9.479 -4.126 1.00 85.38 110 ARG A O 1
ATOM 863 N N . TRP A 1 111 ? -6.671 9.890 -5.072 1.00 77.19 111 TRP A N 1
ATOM 864 C CA . TRP A 1 111 ? -6.558 8.849 -6.100 1.00 77.19 111 TRP A CA 1
ATOM 865 C C . TRP A 1 111 ? -5.326 9.032 -7.006 1.00 77.19 111 TRP A C 1
ATOM 867 O O . TRP A 1 111 ? -4.766 8.043 -7.461 1.00 77.19 111 TRP A O 1
ATOM 877 N N . PHE A 1 112 ? -4.872 10.277 -7.204 1.00 77.75 112 PHE A N 1
ATOM 878 C CA . PHE A 1 112 ? -3.682 10.627 -7.987 1.00 77.75 112 PHE A CA 1
ATOM 879 C C . PHE A 1 112 ? -2.364 10.584 -7.192 1.00 77.75 112 PHE A C 1
ATOM 881 O O . PHE A 1 112 ? -1.297 10.795 -7.764 1.00 77.75 112 PHE A O 1
ATOM 888 N N . HIS A 1 113 ? -2.392 10.306 -5.882 1.00 84.12 113 HIS A N 1
ATOM 889 C CA . HIS A 1 113 ? -1.166 10.092 -5.110 1.00 84.12 113 HIS A CA 1
ATOM 890 C C . HIS A 1 113 ? -0.610 8.702 -5.420 1.00 84.12 113 HIS A C 1
ATOM 892 O O . HIS A 1 113 ? -0.906 7.739 -4.713 1.00 84.12 113 HIS A O 1
ATOM 898 N N . ILE A 1 114 ? 0.171 8.606 -6.494 1.00 84.19 114 ILE A N 1
ATOM 899 C CA . ILE A 1 114 ? 0.817 7.365 -6.943 1.00 84.19 114 ILE A CA 1
ATOM 900 C C . ILE A 1 114 ? 2.060 7.081 -6.092 1.00 84.19 114 ILE A C 1
ATOM 902 O O . ILE A 1 114 ? 2.255 5.964 -5.609 1.00 84.19 114 ILE A O 1
ATOM 906 N N . PHE A 1 115 ? 2.876 8.111 -5.862 1.00 85.00 115 PHE A N 1
ATOM 907 C CA . PHE A 1 115 ? 4.125 7.988 -5.123 1.00 85.00 115 PHE A CA 1
ATOM 908 C C . PHE A 1 115 ? 3.893 7.904 -3.607 1.00 85.00 115 PHE A C 1
ATOM 910 O O . PHE A 1 115 ? 3.014 8.592 -3.078 1.00 85.00 115 PHE A O 1
ATOM 917 N N . PRO A 1 116 ? 4.677 7.080 -2.891 1.00 83.25 116 PRO A N 1
ATOM 918 C CA . PRO A 1 116 ? 4.741 7.123 -1.437 1.00 83.25 116 PRO A CA 1
ATOM 919 C C . PRO A 1 116 ? 5.130 8.507 -0.903 1.00 83.25 116 PRO A C 1
ATOM 921 O O . PRO A 1 116 ? 5.859 9.262 -1.555 1.00 83.25 116 PRO A O 1
ATOM 924 N N . ASP A 1 117 ? 4.732 8.801 0.331 1.00 85.62 117 ASP A N 1
ATOM 925 C CA . ASP A 1 117 ? 5.143 10.031 1.007 1.00 85.62 117 ASP A CA 1
ATOM 926 C C . ASP A 1 117 ? 6.671 10.106 1.100 1.00 85.62 117 ASP A C 1
ATOM 928 O O . ASP A 1 117 ? 7.344 9.099 1.336 1.00 85.62 117 ASP A O 1
ATOM 932 N N . ASN A 1 118 ? 7.225 11.313 0.956 1.00 88.31 118 ASN A N 1
ATOM 933 C CA . ASN A 1 118 ? 8.668 11.579 0.995 1.00 88.31 118 ASN A CA 1
ATOM 934 C C . ASN A 1 118 ? 9.486 10.953 -0.148 1.00 88.31 118 ASN A C 1
ATOM 936 O O . ASN A 1 118 ? 10.708 10.937 -0.054 1.00 88.31 118 ASN A O 1
ATOM 940 N N . THR A 1 119 ? 8.853 10.473 -1.225 1.00 87.25 119 THR A N 1
ATOM 941 C CA . THR A 1 119 ? 9.547 9.853 -2.373 1.00 87.25 119 THR A CA 1
ATOM 942 C C . THR A 1 119 ? 10.738 10.670 -2.881 1.00 87.25 119 THR A C 1
ATOM 944 O O . THR A 1 119 ? 11.817 10.107 -3.056 1.00 87.25 119 THR A O 1
ATOM 947 N N . PHE A 1 120 ? 10.561 11.981 -3.055 1.00 90.12 120 PHE A N 1
ATOM 948 C CA . PHE A 1 120 ? 11.568 12.888 -3.617 1.00 90.12 120 PHE A CA 1
ATOM 949 C C . PHE A 1 120 ? 12.369 13.642 -2.544 1.00 90.12 120 PHE A C 1
ATOM 951 O O . PHE A 1 120 ? 12.764 14.786 -2.745 1.00 90.12 120 PHE A O 1
ATOM 958 N N . THR A 1 121 ? 12.581 13.031 -1.375 1.00 91.88 121 THR A N 1
ATOM 959 C CA . THR A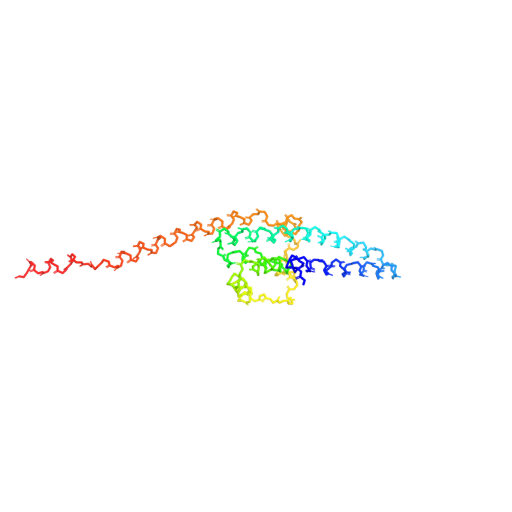 1 121 ? 13.394 13.617 -0.297 1.00 91.88 121 THR A CA 1
ATOM 960 C C . THR A 1 121 ? 14.475 12.641 0.168 1.00 91.88 121 THR A C 1
ATOM 962 O O . THR A 1 121 ? 14.419 11.448 -0.125 1.00 91.88 121 THR A O 1
ATOM 965 N N . LEU A 1 122 ? 15.440 13.117 0.964 1.00 89.75 122 LEU A N 1
ATOM 966 C CA . LEU A 1 122 ? 16.459 12.261 1.598 1.00 89.75 122 LEU A CA 1
ATOM 967 C C . LEU A 1 122 ? 15.854 11.172 2.503 1.00 89.75 122 LEU A C 1
ATOM 969 O O . LEU A 1 122 ? 16.487 10.158 2.777 1.00 89.75 122 LEU A O 1
ATOM 973 N N . ASN A 1 123 ? 14.602 11.348 2.932 1.00 90.00 123 ASN A N 1
ATOM 974 C CA . ASN A 1 123 ? 13.865 10.389 3.750 1.00 90.00 123 ASN A CA 1
ATOM 975 C C . ASN A 1 123 ? 13.046 9.387 2.922 1.00 90.00 123 ASN A C 1
ATOM 977 O O . ASN A 1 123 ? 12.115 8.765 3.459 1.00 90.00 123 ASN A O 1
ATOM 981 N N . SER A 1 124 ? 13.400 9.226 1.644 1.00 91.44 124 SER A N 1
ATOM 982 C CA . SER A 1 124 ? 12.687 8.396 0.683 1.00 91.44 124 SER A CA 1
ATOM 983 C C . SER A 1 124 ? 12.448 6.972 1.195 1.00 91.44 124 SER A C 1
ATOM 985 O O . SER A 1 124 ? 13.369 6.317 1.700 1.00 91.44 124 SER A O 1
ATOM 987 N N . PRO A 1 125 ? 11.218 6.445 1.071 1.00 89.25 125 PRO A N 1
ATOM 988 C CA . PRO A 1 125 ? 10.918 5.080 1.473 1.00 89.25 125 PRO A CA 1
ATOM 989 C C . PRO A 1 125 ? 11.691 4.047 0.648 1.00 89.25 125 PRO A C 1
ATOM 991 O O . PRO A 1 125 ? 12.007 2.992 1.190 1.00 89.25 125 PRO A O 1
ATOM 994 N N . PHE A 1 126 ? 12.083 4.360 -0.591 1.00 89.38 126 PHE A N 1
ATOM 995 C CA . PHE A 1 126 ? 12.892 3.474 -1.437 1.00 89.38 126 PHE A CA 1
ATOM 996 C C . PHE A 1 126 ? 14.275 3.164 -0.843 1.00 89.38 126 PHE A C 1
ATOM 998 O O . PHE A 1 126 ? 14.851 2.125 -1.147 1.00 89.38 126 PHE A O 1
ATOM 1005 N N . LEU A 1 127 ? 14.785 4.007 0.061 1.00 90.44 127 LEU A N 1
ATOM 1006 C CA . LEU A 1 127 ? 16.053 3.774 0.762 1.00 90.44 127 LEU A CA 1
ATOM 1007 C C . LEU A 1 127 ? 15.893 2.890 2.011 1.00 90.44 127 LEU A C 1
ATOM 1009 O O . LEU A 1 127 ? 16.875 2.491 2.633 1.00 90.44 127 LEU A O 1
ATOM 1013 N N . LYS A 1 128 ? 14.657 2.573 2.414 1.00 91.56 128 LYS A N 1
ATOM 1014 C CA . LYS A 1 128 ? 14.368 1.850 3.657 1.00 91.56 128 LYS A CA 1
ATOM 1015 C C . LYS A 1 128 ? 14.092 0.381 3.359 1.00 91.56 128 LYS A C 1
ATOM 1017 O O . LYS A 1 128 ? 13.133 0.048 2.670 1.00 91.56 128 LYS A O 1
ATOM 1022 N N . LEU A 1 129 ? 14.830 -0.528 4.000 1.00 91.81 129 LEU A N 1
ATOM 1023 C CA . LEU A 1 129 ? 14.632 -1.980 3.850 1.00 91.81 129 LEU A CA 1
ATOM 1024 C C . LEU A 1 129 ? 13.188 -2.427 4.149 1.00 91.81 129 LEU A C 1
ATOM 1026 O O . LEU A 1 129 ? 12.668 -3.363 3.545 1.00 91.81 129 LEU A O 1
ATOM 1030 N N . ARG A 1 130 ? 12.515 -1.738 5.079 1.00 90.06 130 ARG A N 1
ATOM 1031 C CA . ARG A 1 130 ? 11.110 -2.001 5.412 1.00 90.06 130 ARG A CA 1
ATOM 1032 C C . ARG A 1 130 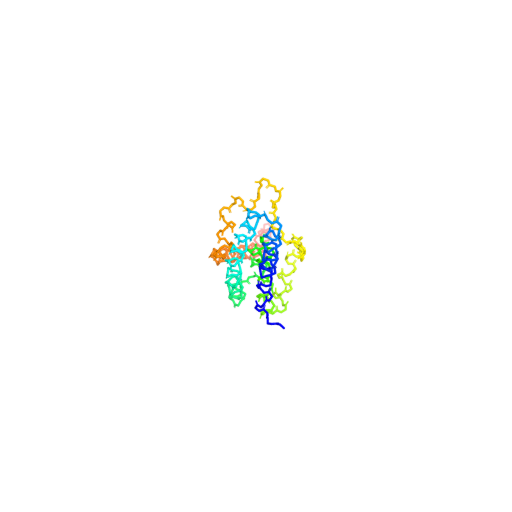? 10.177 -1.825 4.210 1.00 90.06 130 ARG A C 1
ATOM 1034 O O . ARG A 1 130 ? 9.239 -2.607 4.091 1.00 90.06 130 ARG A O 1
ATOM 1041 N N . PHE A 1 131 ? 10.423 -0.836 3.349 1.00 91.19 131 PHE A N 1
ATOM 1042 C CA . PHE A 1 131 ? 9.624 -0.622 2.142 1.00 91.19 131 PHE A CA 1
ATOM 1043 C C . PHE A 1 131 ? 9.709 -1.850 1.238 1.00 91.19 131 PHE A C 1
ATOM 1045 O O . PHE A 1 131 ? 8.690 -2.468 0.959 1.00 91.19 131 PHE A O 1
ATOM 1052 N N . TRP A 1 132 ? 10.926 -2.286 0.911 1.00 92.94 132 TRP A N 1
ATOM 1053 C CA . TRP A 1 132 ? 11.162 -3.461 0.071 1.00 92.94 132 TRP A CA 1
ATOM 1054 C C . TRP A 1 132 ? 10.563 -4.741 0.647 1.00 92.94 132 TRP A C 1
ATOM 1056 O O . TRP A 1 132 ? 9.962 -5.516 -0.089 1.00 92.94 132 TRP A O 1
ATOM 1066 N N . LYS A 1 133 ? 10.635 -4.945 1.968 1.00 92.56 133 LYS A N 1
ATOM 1067 C CA . LYS A 1 133 ? 9.972 -6.088 2.616 1.00 92.56 133 LYS A CA 1
ATOM 1068 C C . LYS A 1 133 ? 8.455 -6.073 2.399 1.00 92.56 133 LYS A C 1
ATOM 1070 O O . LYS A 1 133 ? 7.882 -7.111 2.087 1.00 92.56 133 LYS A O 1
ATOM 1075 N N . ILE A 1 134 ? 7.813 -4.911 2.537 1.00 90.81 134 ILE A N 1
ATOM 1076 C CA . ILE A 1 134 ? 6.364 -4.765 2.330 1.00 90.81 134 ILE A CA 1
ATOM 1077 C C . ILE A 1 134 ? 6.003 -4.918 0.847 1.00 90.81 134 ILE A C 1
ATOM 1079 O O . ILE A 1 134 ? 5.031 -5.597 0.524 1.00 90.81 134 ILE A O 1
ATOM 1083 N N . THR A 1 135 ? 6.777 -4.323 -0.056 1.00 91.19 135 THR A N 1
ATOM 1084 C CA . THR A 1 135 ? 6.580 -4.442 -1.507 1.00 91.19 135 THR A CA 1
ATOM 1085 C C . THR A 1 135 ? 6.695 -5.901 -1.948 1.00 91.19 135 THR A C 1
ATOM 1087 O O . THR A 1 135 ? 5.777 -6.431 -2.556 1.00 91.19 135 THR A O 1
ATOM 1090 N N . LEU A 1 136 ? 7.757 -6.606 -1.556 1.00 92.12 136 LEU A N 1
ATOM 1091 C CA . LEU A 1 136 ? 8.022 -7.966 -2.037 1.00 92.12 136 LEU A CA 1
ATOM 1092 C C . LEU A 1 136 ? 7.200 -9.052 -1.324 1.00 92.12 136 LEU A C 1
ATOM 1094 O O . LEU A 1 136 ? 6.849 -10.062 -1.935 1.00 92.12 136 LEU A O 1
ATOM 1098 N N . PHE A 1 137 ? 6.884 -8.874 -0.035 1.00 91.69 137 PHE A N 1
ATOM 1099 C CA . PHE A 1 137 ? 6.308 -9.943 0.797 1.00 91.69 137 PHE A CA 1
ATOM 1100 C C . PHE A 1 137 ? 4.999 -9.575 1.511 1.00 91.69 137 PHE A C 1
ATOM 1102 O O . PHE A 1 137 ? 4.369 -10.450 2.116 1.00 91.69 137 PHE A O 1
ATOM 1109 N N . GLY A 1 138 ? 4.547 -8.328 1.423 1.00 88.75 138 GLY A N 1
ATOM 1110 C CA . GLY A 1 138 ? 3.346 -7.843 2.106 1.00 88.75 138 GLY A CA 1
ATOM 1111 C C . GLY A 1 138 ? 3.599 -7.454 3.552 1.00 88.75 138 GLY A C 1
ATOM 1112 O O . GLY A 1 138 ? 4.708 -7.571 4.083 1.00 88.75 138 GLY A O 1
ATOM 1113 N N . ASN A 1 139 ? 2.559 -6.956 4.214 1.00 88.19 139 ASN A N 1
ATOM 1114 C CA . ASN A 1 139 ? 2.695 -6.447 5.574 1.00 88.19 139 ASN A CA 1
ATOM 1115 C C . ASN A 1 139 ? 2.479 -7.548 6.627 1.00 88.19 139 ASN A C 1
ATOM 1117 O O . ASN A 1 139 ? 1.475 -7.564 7.338 1.00 88.19 139 ASN A O 1
ATOM 1121 N N . ALA A 1 140 ? 3.441 -8.468 6.749 1.00 82.69 140 ALA A N 1
ATOM 1122 C CA . ALA A 1 140 ? 3.377 -9.582 7.705 1.00 82.69 140 ALA A CA 1
ATOM 1123 C C . ALA A 1 140 ? 3.268 -9.133 9.181 1.00 82.69 140 ALA A C 1
ATOM 1125 O O . ALA A 1 140 ? 2.744 -9.862 10.016 1.00 82.69 140 ALA A O 1
ATOM 1126 N N . GLY A 1 141 ? 3.725 -7.918 9.507 1.00 86.50 141 GLY A N 1
ATOM 1127 C CA . GLY A 1 141 ? 3.645 -7.354 10.859 1.00 86.50 141 GLY A CA 1
ATOM 1128 C C . GLY A 1 141 ? 2.285 -6.745 11.221 1.00 86.50 141 GLY A C 1
ATOM 1129 O O . GLY A 1 141 ? 2.073 -6.413 12.390 1.00 86.50 141 GLY A O 1
ATOM 1130 N N . ALA A 1 142 ? 1.374 -6.590 10.251 1.00 88.94 142 ALA A N 1
ATOM 1131 C CA . ALA A 1 142 ? 0.115 -5.861 10.413 1.00 88.94 142 ALA A CA 1
ATOM 1132 C C . ALA A 1 142 ? -0.731 -6.380 11.583 1.00 88.94 142 ALA A C 1
ATOM 1134 O O . ALA A 1 142 ? -1.125 -5.586 12.433 1.00 88.94 142 ALA A O 1
ATOM 1135 N N . LYS A 1 143 ? -0.919 -7.702 11.685 1.00 89.44 143 LYS A N 1
ATOM 1136 C CA . LYS A 1 143 ? -1.697 -8.329 12.763 1.00 89.44 143 LYS A CA 1
ATOM 1137 C C . LYS A 1 143 ? -1.196 -7.915 14.146 1.00 89.44 143 LYS A C 1
ATOM 1139 O O . LYS A 1 143 ? -1.940 -7.358 14.937 1.00 89.44 143 LYS A O 1
ATOM 1144 N N . SER A 1 144 ? 0.103 -8.078 14.400 1.00 91.94 144 SER A N 1
ATOM 1145 C CA . SER A 1 144 ? 0.685 -7.733 15.702 1.00 91.94 144 SER A CA 1
ATOM 1146 C C . SER A 1 144 ? 0.548 -6.247 16.059 1.00 91.94 144 SER A C 1
ATOM 1148 O O . SER A 1 144 ? 0.468 -5.899 17.236 1.00 91.94 144 SER A O 1
ATOM 1150 N N . LEU A 1 145 ? 0.535 -5.356 15.061 1.00 91.25 145 LEU A N 1
ATOM 1151 C CA . LEU A 1 145 ? 0.317 -3.925 15.271 1.00 91.25 145 LEU A CA 1
ATOM 1152 C C . LEU A 1 145 ? -1.146 -3.634 15.613 1.00 91.25 145 LEU A C 1
ATOM 1154 O O . LEU A 1 145 ? -1.397 -2.832 16.513 1.00 91.25 145 LEU A O 1
ATOM 1158 N N . LEU A 1 146 ? -2.084 -4.302 14.938 1.00 91.88 146 LEU A N 1
ATOM 1159 C CA . LEU A 1 146 ? -3.516 -4.202 15.219 1.00 91.88 146 LEU A CA 1
ATOM 1160 C C . LEU A 1 146 ? -3.859 -4.754 16.602 1.00 91.88 146 LEU A C 1
ATOM 1162 O O . LEU A 1 146 ? -4.545 -4.083 17.366 1.00 91.88 146 LEU A O 1
ATOM 1166 N N . ASP A 1 147 ? -3.312 -5.910 16.972 1.00 91.69 147 ASP A N 1
ATOM 1167 C CA . ASP A 1 147 ? -3.528 -6.521 18.288 1.00 91.69 147 ASP A CA 1
ATOM 1168 C C . ASP A 1 147 ? -3.026 -5.603 19.412 1.00 91.69 147 ASP A C 1
ATOM 1170 O O . ASP A 1 147 ? -3.713 -5.368 20.410 1.00 91.69 147 ASP A O 1
ATOM 1174 N N . LYS A 1 148 ? -1.842 -5.000 19.229 1.00 92.81 148 LYS A N 1
ATOM 1175 C CA . LYS A 1 148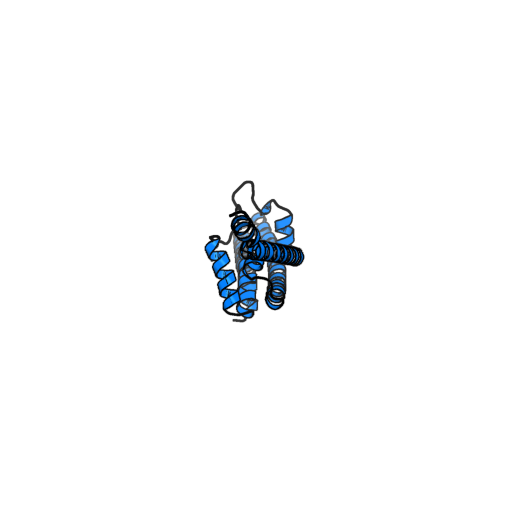 ? -1.293 -4.007 20.167 1.00 92.81 148 LYS A CA 1
ATOM 1176 C C . LYS A 1 148 ? -2.154 -2.747 20.242 1.00 92.81 148 LYS A C 1
ATOM 1178 O O . LYS A 1 148 ? -2.328 -2.198 21.332 1.00 92.81 148 LYS A O 1
ATOM 1183 N N . ALA A 1 149 ? -2.677 -2.274 19.111 1.00 91.31 149 ALA A N 1
ATOM 1184 C CA . ALA A 1 149 ? -3.553 -1.107 19.066 1.00 91.31 149 ALA A CA 1
ATOM 1185 C C . ALA A 1 149 ? -4.884 -1.377 19.786 1.00 91.31 149 ALA A C 1
ATOM 1187 O O . ALA A 1 149 ? -5.280 -0.584 20.643 1.00 91.31 149 ALA A O 1
ATOM 1188 N N . ALA A 1 150 ? -5.501 -2.534 19.540 1.00 90.25 150 ALA A N 1
ATOM 1189 C CA . ALA A 1 150 ? -6.718 -2.980 20.212 1.00 90.25 150 ALA A CA 1
ATOM 1190 C C . ALA A 1 150 ? -6.515 -3.124 21.731 1.00 90.25 150 ALA A C 1
ATOM 1192 O O . ALA A 1 150 ? -7.302 -2.599 22.524 1.00 90.25 150 ALA A O 1
ATOM 1193 N N . ALA A 1 151 ? -5.413 -3.748 22.161 1.00 92.12 151 ALA A N 1
ATOM 1194 C CA . ALA A 1 151 ? -5.073 -3.873 23.579 1.00 92.12 151 ALA A CA 1
ATOM 1195 C C . ALA A 1 151 ? -4.886 -2.502 24.254 1.00 92.12 151 ALA A C 1
ATOM 1197 O O . ALA A 1 151 ? -5.372 -2.271 25.367 1.00 92.12 151 ALA A O 1
ATOM 1198 N N . LYS A 1 152 ? -4.220 -1.561 23.570 1.00 91.69 152 LYS A N 1
ATOM 1199 C CA . LYS A 1 152 ? -4.039 -0.189 24.060 1.00 91.69 152 LYS A CA 1
ATOM 1200 C C . LYS A 1 152 ? -5.376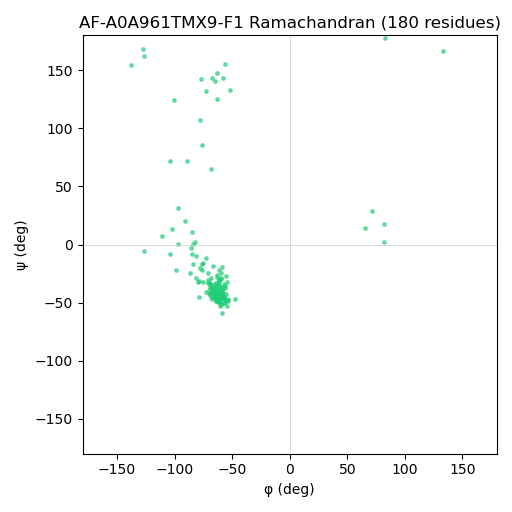 0.544 24.189 1.00 91.69 152 LYS A C 1
ATOM 1202 O O . LYS A 1 152 ? -5.600 1.180 25.219 1.00 91.69 152 LYS A O 1
ATOM 1207 N N . ALA A 1 153 ? -6.259 0.428 23.198 1.00 90.00 153 ALA A N 1
ATOM 1208 C CA . ALA A 1 153 ? -7.586 1.041 23.223 1.00 90.00 153 ALA A CA 1
ATOM 1209 C C . ALA A 1 153 ? -8.431 0.512 24.395 1.00 90.00 153 ALA A C 1
ATOM 1211 O O . ALA A 1 153 ? -8.990 1.302 25.157 1.00 90.00 153 ALA A O 1
ATOM 1212 N N . LYS A 1 154 ? -8.427 -0.809 24.627 1.00 90.44 154 LYS A N 1
ATOM 1213 C CA . LYS A 1 154 ? -9.126 -1.433 25.765 1.00 90.44 154 LYS A CA 1
ATOM 1214 C C . LYS A 1 154 ? -8.621 -0.910 27.112 1.00 90.44 154 LYS A C 1
ATOM 1216 O O . LYS A 1 154 ? -9.420 -0.563 27.981 1.00 90.44 154 LYS A O 1
ATOM 1221 N N . LYS A 1 155 ? -7.298 -0.794 27.280 1.00 92.06 155 LYS A N 1
ATOM 1222 C CA . LYS A 1 155 ? -6.692 -0.238 28.503 1.00 92.06 155 LYS A CA 1
ATOM 1223 C C . LYS A 1 155 ? -7.088 1.227 28.723 1.00 92.06 155 LYS A C 1
ATOM 1225 O O . LYS A 1 155 ? -7.369 1.623 29.852 1.00 92.06 155 LYS A O 1
ATOM 1230 N N . GLN A 1 156 ? -7.124 2.028 27.658 1.00 91.00 156 GLN A N 1
ATOM 1231 C CA . GLN A 1 156 ? -7.532 3.433 27.729 1.00 91.00 156 GLN A CA 1
ATOM 1232 C C . GLN A 1 156 ? -9.017 3.593 28.077 1.00 91.00 156 GLN A C 1
ATOM 1234 O O . GLN A 1 156 ? -9.348 4.440 28.905 1.00 91.00 156 GLN A O 1
ATOM 1239 N N . ALA A 1 157 ? -9.894 2.765 27.503 1.00 89.25 157 ALA A N 1
ATOM 1240 C CA . ALA A 1 157 ? -11.322 2.762 27.820 1.00 89.25 157 ALA A CA 1
ATOM 1241 C C . ALA A 1 157 ? -11.576 2.408 29.295 1.00 89.25 157 ALA A C 1
ATOM 1243 O O . ALA A 1 157 ? -12.301 3.125 29.981 1.00 89.25 157 ALA A O 1
ATOM 1244 N N . ALA A 1 158 ? -10.902 1.375 29.813 1.00 89.00 158 ALA A N 1
ATOM 1245 C CA . ALA A 1 158 ? -10.990 1.003 31.226 1.00 89.00 158 ALA A CA 1
ATOM 1246 C C . ALA A 1 158 ? -10.526 2.140 32.155 1.00 89.00 158 ALA A C 1
ATOM 1248 O O . ALA A 1 158 ? -11.196 2.455 33.134 1.00 89.00 158 ALA A O 1
ATOM 1249 N N . GLY A 1 159 ? -9.416 2.809 31.820 1.00 90.81 159 GLY A N 1
ATOM 1250 C CA . GLY A 1 159 ? -8.933 3.964 32.583 1.00 90.81 159 GLY A CA 1
ATOM 1251 C C . GLY A 1 159 ? -9.918 5.139 32.590 1.00 90.81 159 GLY A C 1
ATOM 1252 O O . GLY A 1 159 ? -10.125 5.754 33.634 1.00 90.81 159 GLY A O 1
ATOM 1253 N N . ARG A 1 160 ? -10.566 5.429 31.452 1.00 90.19 160 ARG A N 1
ATOM 1254 C CA . ARG A 1 160 ? -11.602 6.473 31.367 1.00 90.19 160 ARG A CA 1
ATOM 1255 C C . ARG A 1 160 ? -12.821 6.142 32.224 1.00 90.19 160 ARG A C 1
ATOM 1257 O O . ARG A 1 160 ? -13.244 7.004 32.984 1.00 90.19 160 ARG A O 1
ATOM 1264 N N . ALA A 1 161 ? -13.313 4.905 32.178 1.00 87.69 161 ALA A N 1
ATOM 1265 C CA . ALA A 1 161 ? -14.450 4.474 32.993 1.00 87.69 161 ALA A CA 1
ATOM 1266 C C . ALA A 1 161 ? -14.165 4.587 34.503 1.00 87.69 161 ALA A C 1
ATOM 1268 O O . ALA A 1 161 ? -15.024 5.012 35.272 1.00 87.69 161 ALA A O 1
ATOM 1269 N N . VAL A 1 162 ? -12.940 4.267 34.939 1.00 88.44 162 VAL A N 1
ATOM 1270 C CA . VAL A 1 162 ? -12.522 4.450 36.341 1.00 88.44 162 VAL A CA 1
ATOM 1271 C C . VAL A 1 162 ? -12.520 5.931 36.734 1.00 88.44 162 VAL A C 1
ATOM 1273 O O . VAL A 1 162 ? -13.025 6.276 37.801 1.00 88.44 162 VAL A O 1
ATOM 1276 N N . LEU A 1 163 ? -11.990 6.813 35.879 1.00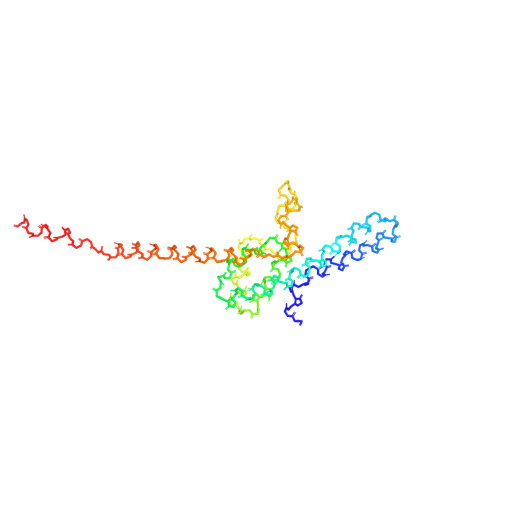 86.31 163 LEU A N 1
ATOM 1277 C CA . LEU A 1 163 ? -11.979 8.260 36.126 1.00 86.31 163 LEU A CA 1
ATOM 1278 C C . LEU A 1 163 ? -13.391 8.859 36.154 1.00 86.31 163 LEU A C 1
ATOM 1280 O O . LEU A 1 163 ? -13.669 9.736 36.969 1.00 86.31 163 LEU A O 1
ATOM 1284 N N . GLU A 1 164 ? -14.279 8.389 35.283 1.00 86.75 164 GLU A N 1
ATOM 1285 C CA . GLU A 1 164 ? -15.669 8.837 35.217 1.00 86.75 164 GLU A CA 1
ATOM 1286 C C . GLU A 1 164 ? -16.460 8.390 36.453 1.00 86.75 164 GLU A C 1
ATOM 1288 O O . GLU A 1 164 ? -17.083 9.223 37.109 1.00 86.75 164 GLU A O 1
ATOM 1293 N N . ASN A 1 165 ? -16.314 7.129 36.879 1.00 84.31 165 ASN A N 1
ATOM 1294 C CA . ASN A 1 165 ? -16.892 6.630 38.133 1.00 84.31 165 ASN A CA 1
ATOM 1295 C C . ASN A 1 165 ? -16.350 7.360 39.372 1.00 84.31 165 ASN A C 1
ATOM 1297 O O . ASN A 1 165 ? -17.090 7.595 40.329 1.00 84.31 165 ASN A O 1
ATOM 1301 N N . ALA A 1 166 ? -15.068 7.739 39.371 1.00 81.44 166 ALA A N 1
ATOM 1302 C CA . ALA A 1 166 ? -14.480 8.526 40.452 1.00 81.44 166 ALA A CA 1
ATOM 1303 C C . ALA A 1 166 ? -15.039 9.960 40.505 1.00 81.44 166 ALA A C 1
ATOM 1305 O O . ALA A 1 166 ? -15.204 10.501 41.595 1.00 81.44 166 ALA A O 1
ATOM 1306 N N . ARG A 1 167 ? -15.361 10.563 39.351 1.00 81.31 167 ARG A N 1
ATOM 1307 C CA . ARG A 1 167 ? -16.012 11.885 39.265 1.00 81.31 167 ARG A CA 1
ATOM 1308 C C . ARG A 1 167 ? -17.502 11.840 39.608 1.00 81.31 167 ARG A C 1
ATOM 1310 O O . ARG A 1 167 ? -18.016 12.809 40.152 1.00 81.31 167 ARG A O 1
ATOM 1317 N N . ALA A 1 168 ? -18.179 10.735 39.300 1.00 79.06 168 ALA A N 1
ATOM 1318 C CA . ALA A 1 168 ? -19.611 10.565 39.531 1.00 79.06 168 ALA A CA 1
ATOM 1319 C C . ALA A 1 168 ? -19.980 10.309 41.002 1.00 79.06 168 ALA A C 1
ATOM 1321 O O . ALA A 1 168 ? -21.145 10.465 41.355 1.00 79.06 168 ALA A O 1
ATOM 1322 N N . LYS A 1 169 ? -19.027 9.944 41.876 1.00 63.31 169 LYS A N 1
ATOM 1323 C CA . LYS A 1 169 ? -19.256 9.897 43.330 1.00 63.31 169 LYS A CA 1
ATOM 1324 C C . LYS A 1 169 ? -19.197 11.321 43.900 1.00 63.31 169 LYS A C 1
ATOM 1326 O O . LYS A 1 169 ? -18.095 11.863 44.019 1.00 63.31 169 LYS A O 1
ATOM 1331 N N . PRO A 1 170 ? -20.327 11.937 44.303 1.00 58.06 170 PRO A N 1
ATOM 1332 C CA . PRO A 1 170 ? -20.281 13.200 45.021 1.00 58.06 170 PRO A CA 1
ATOM 1333 C C . PRO A 1 170 ? -19.554 12.962 46.344 1.00 58.06 170 PRO A C 1
ATOM 1335 O O . PRO A 1 170 ? -19.647 11.887 46.940 1.00 58.06 170 PRO A O 1
ATOM 1338 N N . SER A 1 171 ? -18.839 13.968 46.830 1.00 58.91 171 SER A N 1
ATOM 1339 C CA . SER A 1 171 ? -18.213 13.984 48.150 1.00 58.91 171 SER A CA 1
ATOM 1340 C C . SER A 1 171 ? -19.272 14.048 49.262 1.00 58.91 171 SER A C 1
ATOM 1342 O O . SER A 1 171 ? -19.343 15.011 50.022 1.00 58.91 171 SER A O 1
ATOM 1344 N N . VAL A 1 172 ? -20.093 13.001 49.394 1.00 56.88 172 VAL A N 1
ATOM 1345 C CA . VAL A 1 172 ? -21.125 12.874 50.439 1.00 56.88 172 VAL A CA 1
ATOM 1346 C C . VAL A 1 172 ? -20.503 13.035 51.840 1.00 56.88 172 VAL A C 1
ATOM 1348 O O . VAL A 1 172 ? -21.127 13.580 52.742 1.00 56.88 172 VAL A O 1
ATOM 1351 N N . GLY A 1 173 ? -19.214 12.716 52.001 1.00 55.44 173 GLY A N 1
ATOM 1352 C CA . GLY A 1 173 ? -18.510 12.799 53.283 1.00 55.44 173 GLY A CA 1
ATOM 1353 C C . GLY A 1 173 ? -18.166 14.198 53.819 1.00 55.44 173 GLY A C 1
ATOM 1354 O O . GLY A 1 173 ? -17.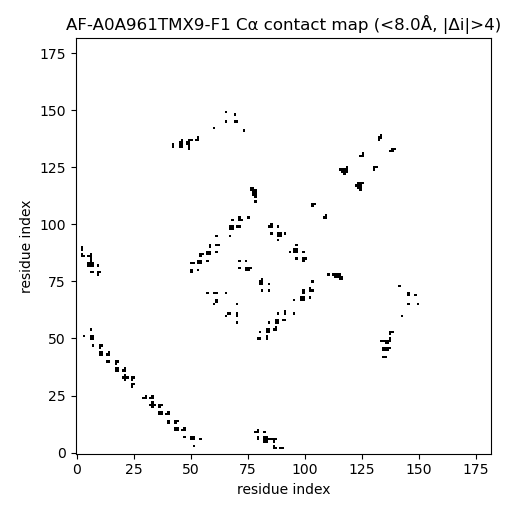775 14.288 54.979 1.00 55.44 173 GLY A O 1
ATOM 1355 N N . LYS A 1 174 ? -18.281 15.298 53.051 1.00 53.97 174 LYS A N 1
ATOM 1356 C CA . LYS A 1 174 ? -17.962 16.652 53.581 1.00 53.97 174 LYS A CA 1
ATOM 1357 C C . LYS A 1 174 ? -19.180 17.463 54.031 1.00 53.97 174 LYS A C 1
ATOM 1359 O O . LYS A 1 174 ? -19.021 18.358 54.858 1.00 53.97 174 LYS A O 1
ATOM 1364 N N . ALA A 1 175 ? -20.379 17.153 53.538 1.00 55.09 175 ALA A N 1
ATOM 1365 C CA . ALA A 1 175 ? -21.598 17.852 53.952 1.00 55.09 175 ALA A CA 1
ATOM 1366 C C . ALA A 1 175 ? -22.117 17.368 55.320 1.00 55.09 175 ALA A C 1
ATOM 1368 O O . ALA A 1 175 ? -22.649 18.160 56.095 1.00 55.09 175 ALA A O 1
ATOM 1369 N N . GLU A 1 176 ? -21.908 16.094 55.658 1.00 53.16 176 GLU A N 1
ATOM 1370 C CA . GLU A 1 176 ? -22.463 15.497 56.881 1.00 53.16 176 GLU A CA 1
ATOM 1371 C C . GLU A 1 176 ? -21.641 15.814 58.144 1.00 53.16 176 GLU A C 1
ATOM 1373 O O . GLU A 1 176 ? -22.200 15.978 59.226 1.00 53.16 176 GLU A O 1
ATOM 1378 N N . VAL A 1 177 ? -20.327 16.034 58.005 1.00 55.56 177 VAL A N 1
ATOM 1379 C CA . VAL A 1 177 ? -19.452 16.442 59.124 1.00 55.56 177 VAL A CA 1
ATOM 1380 C C . VAL A 1 177 ? -19.726 17.887 59.566 1.00 55.56 177 VAL A C 1
ATOM 1382 O O . VAL A 1 177 ? -19.620 18.196 60.748 1.00 55.56 177 VAL A O 1
ATOM 1385 N N . ARG A 1 178 ? -20.160 18.774 58.657 1.00 55.66 178 ARG A N 1
ATOM 1386 C CA . ARG A 1 178 ? -20.525 20.161 59.009 1.00 55.66 178 ARG A CA 1
ATOM 1387 C C . ARG A 1 178 ? -21.883 20.291 59.703 1.00 55.66 178 ARG A C 1
ATOM 1389 O O . ARG A 1 178 ? -22.089 21.272 60.402 1.00 55.66 178 ARG A O 1
ATOM 1396 N N . ARG A 1 179 ? -22.789 19.319 59.545 1.00 55.91 179 ARG A N 1
ATOM 1397 C CA . ARG A 1 179 ? -24.114 19.328 60.194 1.00 55.91 179 ARG A CA 1
ATOM 1398 C C . ARG A 1 179 ? -24.114 18.782 61.623 1.00 55.91 179 ARG A C 1
ATOM 1400 O O . ARG A 1 179 ? -25.075 19.019 62.335 1.00 55.91 179 ARG A O 1
ATOM 1407 N N . LYS A 1 180 ? -23.068 18.055 62.029 1.00 55.41 180 LYS A N 1
ATOM 1408 C CA . LYS A 1 180 ? -22.899 17.543 63.403 1.00 55.41 180 LYS A CA 1
ATOM 1409 C C . LYS A 1 180 ? -22.010 18.429 64.287 1.00 55.41 180 LYS A C 1
ATOM 1411 O O . LYS A 1 180 ? -21.765 18.076 65.432 1.00 55.41 180 LYS A O 1
ATOM 1416 N N . ALA A 1 181 ? -21.501 19.536 63.745 1.00 56.75 181 ALA A N 1
ATOM 1417 C CA . ALA A 1 181 ? -20.627 20.480 64.444 1.00 56.75 181 ALA A CA 1
ATOM 1418 C C . ALA A 1 181 ? -21.296 21.845 64.723 1.00 56.75 181 ALA A C 1
ATOM 1420 O O . ALA A 1 181 ? -20.612 22.769 65.155 1.00 56.75 181 ALA A O 1
ATOM 1421 N N . ALA A 1 182 ? -22.599 21.968 64.451 1.00 49.88 182 ALA A N 1
ATOM 1422 C CA . ALA A 1 182 ? -23.461 23.094 64.811 1.00 49.88 182 ALA A CA 1
ATOM 1423 C C . ALA A 1 182 ? -24.602 22.563 65.682 1.00 49.88 182 ALA A C 1
ATOM 1425 O O . ALA A 1 182 ? -25.011 23.294 66.606 1.00 49.88 182 ALA A O 1
#

Nearest PDB structures (foldseek):
  8uew-assembly1_1Y  TM=3.789E-01  e=7.636E+00  Sus scrofa

Foldseek 3Di:
DQLLCQLLVLLVVLLVVLVVQLVVCVVVVNNVSSVVSVVVSVLSVLLSVQSSVLLVVLLVCVVVVQDLLLSLVLQQFALSSLRSNLSSQVVSHPVSNCNSVVSCVVVVHDNPCHAGPCCVHPPHCVVPPVSSCCSRHNDPCSVVSSVVVVVVVVVVVVVVVVVVVVVPDPPPVPVVVVVVVD

Sequence (182 aa):
MGVHFRAILPPASLIGLAVLLTSLSLWMGWEIIAGLFTLGGLILVFDMRSRRRDFHNVRGYLDSGHEPAQVAKIYQYSWCSRAACQAAASLAGEEAERAISGYYRENGYRWFHIFPDNTFTLNSPFLKLRFWKITLFGNAGAKSLLDKAAAKAKKQAAGRAVLENARAKPSVGKAEVRRKAA

Radius of gyration: 24.6 Å; Cα contacts (8 Å, |Δi|>4): 180; chains: 1; bounding box: 44×34×95 Å

Secondary structure (DSSP, 8-state):
--HHHHHHHHHHHHHHHHHHHHHHHHHTT-HHHHHHHHHHHHHHHHHHHHHHHHHHHHHHHHHTT--HHHHHHHTTTSHHHHHHHHHHHHHH-HHHHHHHHHHHHHTT--TT--SPTTTTSTT-GGG-HHHHHHHHH--TTHHHHHHHHHHHHHHHHHHHHHHHHHHHS--HHHHHHHHS--